Protein AF-A0A9E6X663-F1 (afdb_monomer)

Nearest PDB structures (foldseek):
  2bse-assembly1_C  TM=6.986E-01  e=1.498E-03  Lactococcus virus P2
  3d8m-assembly1_A  TM=6.834E-01  e=1.578E-03  Lactococcus phage TP901-1
  1zru-assembly1_C  TM=5.526E-01  e=3.680E-04  Lactococcus virus P2
  3da0-assembly1_C  TM=6.502E-01  e=3.267E-03  Lactococcus phage TP901-1
  2wzp-assembly1_A  TM=5.500E-01  e=5.578E-04  Lactococcus virus P2

Mean predicted aligned error: 15.11 Å

Structure (mmCIF, N/CA/C/O backbone):
data_AF-A0A9E6X663-F1
#
_entry.id   AF-A0A9E6X663-F1
#
loop_
_atom_site.group_PDB
_atom_site.id
_atom_site.type_symbol
_atom_site.label_atom_id
_atom_site.label_alt_id
_atom_site.label_comp_id
_atom_site.label_asym_id
_atom_site.label_entity_id
_atom_site.label_seq_id
_atom_site.pdbx_PDB_ins_code
_atom_site.Cartn_x
_atom_site.Cartn_y
_atom_site.Cartn_z
_atom_site.occupancy
_atom_site.B_iso_or_equiv
_atom_site.auth_seq_id
_atom_site.auth_comp_id
_atom_site.auth_asym_id
_atom_site.auth_atom_id
_atom_site.pdbx_PDB_model_num
ATOM 1 N N . MET A 1 1 ? -39.958 4.867 51.289 1.00 34.56 1 MET A N 1
ATOM 2 C CA . MET A 1 1 ? -40.486 5.725 50.207 1.00 34.56 1 MET A CA 1
ATOM 3 C C . MET A 1 1 ? -39.301 6.160 49.354 1.00 34.56 1 MET A C 1
ATOM 5 O O . MET A 1 1 ? -38.442 6.837 49.905 1.00 34.56 1 MET A O 1
ATOM 9 N N . PRO A 1 2 ? -39.159 5.719 48.094 1.00 33.78 2 PRO A N 1
ATOM 10 C CA . PRO A 1 2 ? -38.087 6.196 47.224 1.00 33.78 2 PRO A CA 1
ATOM 11 C C . PRO A 1 2 ? -38.450 7.582 46.680 1.00 33.78 2 PRO A C 1
ATOM 13 O O . PRO A 1 2 ? -39.561 7.784 46.192 1.00 33.78 2 PRO A O 1
ATOM 16 N N . GLY A 1 3 ? -37.527 8.532 46.830 1.00 34.03 3 GLY A N 1
ATOM 17 C CA . GLY A 1 3 ? -37.691 9.927 46.436 1.00 34.03 3 GLY A CA 1
ATOM 18 C C . GLY A 1 3 ? -37.794 10.097 44.923 1.00 34.03 3 GLY A C 1
ATOM 19 O O . GLY A 1 3 ? -36.984 9.571 44.164 1.00 34.03 3 GLY A O 1
ATOM 20 N N . VAL A 1 4 ? -38.806 10.850 44.509 1.00 36.38 4 VAL A N 1
ATOM 21 C CA . VAL A 1 4 ? -39.058 11.257 43.128 1.00 36.38 4 VAL A CA 1
ATOM 22 C C . VAL A 1 4 ? -37.980 12.260 42.716 1.00 36.38 4 VAL A C 1
ATOM 24 O O . VAL A 1 4 ? -37.891 13.345 43.289 1.00 36.38 4 VAL A O 1
ATOM 27 N N . THR A 1 5 ? -37.145 11.917 41.737 1.00 38.81 5 THR A N 1
ATOM 28 C CA . THR A 1 5 ? -36.282 12.900 41.074 1.00 38.81 5 THR A CA 1
ATOM 29 C C . THR A 1 5 ? -37.112 13.601 40.003 1.00 38.81 5 THR A C 1
ATOM 31 O O . THR A 1 5 ? -37.485 12.998 39.000 1.00 38.81 5 THR A O 1
ATOM 34 N N . ASN A 1 6 ? -37.446 14.868 40.248 1.00 33.25 6 ASN A N 1
ATOM 35 C CA . ASN A 1 6 ? -38.091 15.739 39.272 1.00 33.25 6 ASN A CA 1
ATOM 36 C C . ASN A 1 6 ? -37.168 15.926 38.061 1.00 33.25 6 ASN A C 1
ATOM 38 O O . ASN A 1 6 ? -36.109 16.542 38.177 1.00 33.25 6 ASN A O 1
ATOM 42 N N . TYR A 1 7 ? -37.589 15.445 36.895 1.00 31.67 7 TYR A N 1
ATOM 43 C CA . TYR A 1 7 ? -37.103 15.985 35.629 1.00 31.67 7 TYR A CA 1
ATOM 44 C C . TYR A 1 7 ? -37.693 17.395 35.459 1.00 31.67 7 TYR A C 1
ATOM 46 O O . TYR A 1 7 ? -38.871 17.585 35.781 1.00 31.67 7 TYR A O 1
ATOM 54 N N . PRO A 1 8 ? -36.929 18.401 34.996 1.00 41.09 8 PRO A N 1
ATOM 55 C CA . PRO A 1 8 ? -37.493 19.721 34.769 1.00 41.09 8 PRO A CA 1
ATOM 56 C C . PRO A 1 8 ? -38.571 19.627 33.686 1.00 41.09 8 PRO A C 1
ATOM 58 O O . PRO A 1 8 ? -38.336 19.117 32.591 1.00 41.09 8 PRO A O 1
ATOM 61 N N . ALA A 1 9 ? -39.769 20.106 34.016 1.00 37.28 9 ALA A N 1
ATOM 62 C CA . ALA A 1 9 ? -40.846 20.262 33.059 1.00 37.28 9 ALA A CA 1
ATOM 63 C C . ALA A 1 9 ? -40.413 21.265 31.981 1.00 37.28 9 ALA A C 1
ATOM 65 O O . ALA A 1 9 ? -40.004 22.383 32.298 1.00 37.28 9 ALA A O 1
ATOM 66 N N . LEU A 1 10 ? -40.537 20.884 30.710 1.00 38.94 10 LEU A N 1
ATOM 67 C CA . LEU A 1 10 ? -40.538 21.841 29.610 1.00 38.94 10 LEU A CA 1
ATOM 68 C C . LEU A 1 10 ? -41.819 22.671 29.738 1.00 38.94 10 LEU A C 1
ATOM 70 O O . LEU A 1 10 ? -42.889 22.267 29.286 1.00 38.94 10 LEU A O 1
ATOM 74 N N . THR A 1 11 ? -41.735 23.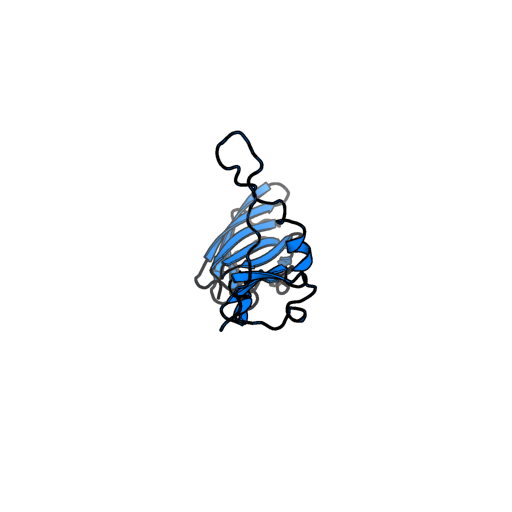816 30.412 1.00 41.28 11 THR A N 1
ATOM 75 C CA . THR A 1 11 ? -42.794 24.822 30.381 1.00 41.28 11 THR A CA 1
ATOM 76 C C . THR A 1 11 ? -42.863 25.380 28.968 1.00 41.28 11 THR A C 1
ATOM 78 O O . THR A 1 11 ? -42.061 26.233 28.590 1.00 41.28 11 THR A O 1
ATOM 81 N N . ASN A 1 12 ? -43.810 24.872 28.181 1.00 40.44 12 ASN A N 1
ATOM 82 C CA . ASN A 1 12 ? -44.171 25.474 26.910 1.00 40.44 12 ASN A CA 1
ATOM 83 C C . ASN A 1 12 ? -44.832 26.818 27.239 1.00 40.44 12 ASN A C 1
ATOM 85 O O . ASN A 1 12 ? -45.938 26.863 27.781 1.00 40.44 12 ASN A O 1
ATOM 89 N N . GLY A 1 13 ? -44.096 27.906 27.010 1.00 41.00 13 GLY A N 1
ATOM 90 C CA . GLY A 1 13 ? -44.626 29.257 27.110 1.00 41.00 13 GLY A CA 1
ATOM 91 C C . GLY A 1 13 ? -45.861 29.384 26.222 1.00 41.00 13 GLY A C 1
ATOM 92 O O . GLY A 1 13 ? -45.903 2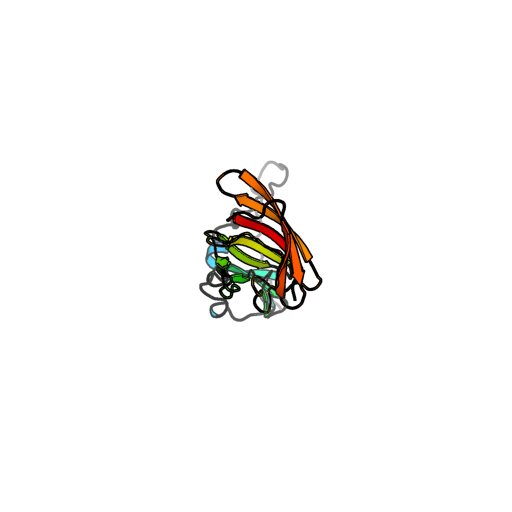8.878 25.105 1.00 41.00 13 GLY A O 1
ATOM 93 N N . SER A 1 14 ? -46.889 30.014 26.767 1.00 47.09 14 SER A N 1
ATOM 94 C CA . SER A 1 14 ? -48.194 30.240 26.158 1.00 47.09 14 SER A CA 1
ATOM 95 C C . SER A 1 14 ? -48.132 30.745 24.708 1.00 47.09 14 SER A C 1
ATOM 97 O O . SER A 1 14 ? -47.646 31.849 24.468 1.00 47.09 14 SER A O 1
ATOM 99 N N . GLY A 1 15 ? -48.761 30.003 23.792 1.00 44.84 15 GLY A N 1
ATOM 100 C CA . GLY A 1 15 ? -49.279 30.527 22.526 1.00 44.84 15 GLY A CA 1
ATOM 101 C C . GLY A 1 15 ? -48.539 30.068 21.267 1.00 44.84 15 GLY A C 1
ATOM 102 O O . GLY A 1 15 ? -47.397 30.442 21.044 1.00 44.84 15 GLY A O 1
ATOM 103 N N . MET A 1 16 ? -49.291 29.378 20.399 1.00 39.41 16 MET A N 1
ATOM 104 C CA . MET A 1 16 ? -48.975 28.943 19.026 1.00 39.41 16 MET A CA 1
ATOM 105 C C . MET A 1 16 ? -48.221 27.607 18.909 1.00 39.41 16 MET A C 1
ATOM 107 O O . MET A 1 16 ? -46.996 27.540 18.926 1.00 39.41 16 MET A O 1
ATOM 111 N N . GLU A 1 17 ? -48.986 26.527 18.712 1.00 47.50 17 GLU A N 1
ATOM 112 C CA . GLU A 1 17 ? -48.475 25.245 18.218 1.00 47.50 17 GLU A CA 1
ATOM 113 C C . GLU A 1 17 ? -48.017 25.398 16.755 1.00 47.50 17 GLU A C 1
ATOM 115 O O . GLU A 1 17 ? -48.805 25.294 15.816 1.00 47.50 17 GLU A O 1
ATOM 120 N N . GLY A 1 18 ? -46.731 25.693 16.560 1.00 41.72 18 GLY A N 1
ATOM 121 C CA . GLY A 1 18 ? -46.009 25.437 15.310 1.00 41.72 18 GLY A CA 1
ATOM 122 C C . GLY A 1 18 ? -45.329 24.062 15.359 1.00 41.72 18 GLY A C 1
ATOM 123 O O . GLY A 1 18 ? -45.105 23.545 16.457 1.00 41.72 18 GLY A O 1
ATOM 124 N N . PRO A 1 19 ? -45.004 23.437 14.208 1.00 45.22 19 PRO A N 1
ATOM 125 C CA . PRO A 1 19 ? -44.409 22.104 14.186 1.00 45.22 19 PRO A CA 1
ATOM 126 C C . PRO A 1 19 ? -43.131 22.101 15.023 1.00 45.22 19 PRO A C 1
ATOM 128 O O . PRO A 1 19 ? -42.299 22.997 14.873 1.00 45.22 19 PRO A O 1
ATOM 131 N N . ALA A 1 20 ? -43.009 21.111 15.911 1.00 45.03 20 ALA A N 1
ATOM 132 C CA . ALA A 1 20 ? -41.884 20.954 16.821 1.00 45.03 20 ALA A CA 1
ATOM 133 C C . ALA A 1 20 ? -40.564 21.168 16.069 1.00 45.03 20 ALA A C 1
ATOM 135 O O . ALA A 1 20 ? -40.147 20.326 15.271 1.00 45.03 20 ALA A O 1
ATOM 136 N N . GLN A 1 21 ? -39.907 22.307 16.304 1.00 41.41 21 GLN A N 1
ATOM 137 C CA . GLN A 1 21 ? -38.532 22.474 15.874 1.00 41.41 21 GLN A CA 1
ATOM 138 C C . GLN A 1 21 ? -37.726 21.437 16.649 1.00 41.41 21 GLN A C 1
ATOM 140 O O . GLN A 1 21 ? -37.533 21.559 17.858 1.00 41.41 21 GLN A O 1
ATOM 145 N N . ILE A 1 22 ? -37.251 20.410 15.946 1.00 47.00 22 ILE A N 1
ATOM 146 C CA . ILE A 1 22 ? -36.092 19.646 16.388 1.00 47.00 22 ILE A CA 1
ATOM 147 C C . ILE A 1 22 ? -34.953 20.662 16.403 1.00 47.00 22 ILE A C 1
ATOM 149 O O . ILE A 1 22 ? -34.285 20.897 15.398 1.00 47.00 22 ILE A O 1
ATOM 153 N N . VAL A 1 23 ? -34.775 21.333 17.538 1.00 45.38 23 VAL A N 1
ATOM 154 C CA . VAL A 1 23 ? -33.537 22.036 17.837 1.00 45.38 23 VAL A CA 1
ATOM 155 C C . VAL A 1 23 ? -32.525 20.920 18.040 1.00 45.38 23 VAL A C 1
ATOM 157 O O . VAL A 1 23 ? -32.346 20.423 19.150 1.00 45.38 23 VAL A O 1
ATOM 160 N N . ALA A 1 24 ? -31.911 20.463 16.946 1.00 43.56 24 ALA A N 1
ATOM 161 C CA . ALA A 1 24 ? -30.643 19.767 17.024 1.00 43.56 24 ALA A CA 1
ATOM 162 C C . ALA A 1 24 ? -29.703 20.771 17.690 1.00 43.56 24 ALA A C 1
ATOM 164 O O . ALA A 1 24 ? -29.252 21.728 17.059 1.00 43.56 24 ALA A O 1
ATOM 165 N N . GLN A 1 25 ? -29.562 20.653 19.011 1.00 40.81 25 GLN A N 1
ATOM 166 C CA . GLN A 1 25 ? -28.733 21.551 19.786 1.00 40.81 25 GLN A CA 1
ATOM 167 C C . GLN A 1 25 ? -27.357 21.550 19.133 1.00 40.81 25 GLN A C 1
ATOM 169 O O . GLN A 1 25 ? -26.785 20.493 18.861 1.00 40.81 25 GLN A O 1
ATOM 174 N N . SER A 1 26 ? -26.845 22.744 18.863 1.00 44.66 26 SER A N 1
ATOM 175 C CA . SER A 1 26 ? -25.450 22.992 18.528 1.00 44.66 26 SER A CA 1
ATOM 176 C C . SER A 1 26 ? -24.567 22.622 19.734 1.00 44.66 26 SER A C 1
ATOM 178 O O . SER A 1 26 ? -23.982 23.485 20.370 1.00 44.66 26 SER A O 1
ATOM 180 N N . GLN A 1 27 ? -24.534 21.337 20.088 1.00 44.50 27 GLN A N 1
ATOM 181 C CA . GLN A 1 27 ? -23.658 20.706 21.081 1.00 44.50 27 GLN A CA 1
ATOM 182 C C . GLN A 1 27 ? -22.536 19.903 20.400 1.00 44.50 27 GLN A C 1
ATOM 184 O O . GLN A 1 27 ? -21.725 19.272 21.061 1.00 44.50 27 GLN A O 1
ATOM 189 N N . HIS A 1 28 ? -22.500 19.871 19.065 1.00 45.97 28 HIS A N 1
ATOM 190 C CA . HIS A 1 28 ? -21.870 18.767 18.340 1.00 45.97 28 HIS A CA 1
ATOM 191 C C . HIS A 1 28 ? -20.379 18.963 17.992 1.00 45.97 28 HIS A C 1
ATOM 193 O O . HIS A 1 28 ? -19.757 18.021 17.511 1.00 45.97 28 HIS A O 1
ATOM 199 N N . TRP A 1 29 ? -19.785 20.141 18.221 1.00 38.34 29 TRP A N 1
ATOM 200 C CA . TRP A 1 29 ? -18.390 20.410 17.821 1.00 38.34 29 TRP A CA 1
ATOM 201 C C . TRP A 1 29 ? -17.422 20.586 19.001 1.00 38.34 29 TRP A C 1
ATOM 203 O O . TRP A 1 29 ? -16.349 19.987 18.973 1.00 38.34 29 TRP A O 1
ATOM 213 N N . ASP A 1 30 ? -17.824 21.268 20.077 1.00 48.50 30 ASP A N 1
ATOM 214 C CA . ASP A 1 30 ? -16.966 21.473 21.263 1.00 48.50 30 ASP A CA 1
ATOM 215 C C . ASP A 1 30 ? -16.698 20.163 22.036 1.00 48.50 30 ASP A C 1
ATOM 217 O O . ASP A 1 30 ? -15.643 19.950 22.635 1.00 48.50 30 ASP A O 1
ATOM 221 N N . ASP A 1 31 ? -17.635 19.221 21.955 1.00 54.31 31 ASP A N 1
ATOM 222 C CA . ASP A 1 31 ? -17.556 17.904 22.586 1.00 54.31 31 ASP A CA 1
ATOM 223 C C . ASP A 1 31 ? -16.527 16.959 21.945 1.00 54.31 31 ASP A C 1
ATOM 225 O O . ASP A 1 31 ? -16.115 15.977 22.572 1.00 54.31 31 ASP A O 1
ATOM 229 N N . ILE A 1 32 ? -16.148 17.212 20.688 1.00 49.22 32 ILE A N 1
ATOM 230 C CA . ILE A 1 32 ? -15.189 16.387 19.942 1.00 49.22 32 ILE A CA 1
ATOM 231 C C . ILE A 1 32 ? -13.760 16.762 20.340 1.00 49.22 32 ILE A C 1
ATOM 233 O O . ILE A 1 32 ? -12.934 15.870 20.544 1.00 49.22 32 ILE A O 1
ATOM 237 N N . GLU A 1 33 ? -13.475 18.055 20.527 1.00 51.41 33 GLU A N 1
ATOM 238 C CA . GLU A 1 33 ? -12.166 18.510 21.018 1.00 51.41 33 GLU A CA 1
ATOM 239 C C . GLU A 1 33 ? -11.867 17.946 22.412 1.00 51.41 33 GLU A C 1
ATOM 241 O O . GLU A 1 33 ? -10.747 17.514 22.679 1.00 51.41 33 GLU A O 1
ATOM 246 N N . ASN A 1 34 ? -12.892 17.820 23.261 1.00 64.12 34 ASN A N 1
ATOM 247 C CA . ASN A 1 34 ? -12.770 17.262 24.609 1.00 64.12 34 ASN A CA 1
ATOM 248 C C . ASN A 1 34 ? -12.628 15.721 24.648 1.00 64.12 34 ASN A C 1
ATOM 250 O O . ASN A 1 34 ? -12.479 15.130 25.718 1.00 64.12 34 ASN A O 1
ATOM 254 N N . ARG A 1 35 ? -12.688 15.052 23.487 1.00 78.31 35 ARG A N 1
ATOM 255 C CA . ARG A 1 35 ? -12.525 13.593 23.318 1.00 78.31 35 ARG A CA 1
ATOM 256 C C . ARG A 1 35 ? -11.350 13.231 22.400 1.00 78.31 35 ARG A C 1
ATOM 258 O O . ARG A 1 35 ? -11.256 12.096 21.926 1.00 78.31 35 ARG A O 1
ATOM 265 N N . SER A 1 36 ? -10.463 14.195 22.157 1.00 87.12 36 SER A N 1
ATOM 266 C CA . SER A 1 36 ? -9.212 14.045 21.416 1.00 87.12 36 SER A CA 1
ATOM 267 C C . SER A 1 36 ? -8.036 13.986 22.387 1.00 87.12 36 SER A C 1
ATOM 269 O O . SER A 1 36 ? -7.810 14.904 23.174 1.00 87.12 36 SER A O 1
ATOM 271 N N . TYR A 1 37 ? -7.265 12.908 22.326 1.00 88.00 37 TYR A N 1
ATOM 272 C CA . TYR A 1 37 ? -6.158 12.626 23.235 1.00 88.00 37 TYR A CA 1
ATOM 273 C C . TYR A 1 37 ? -4.829 12.588 22.475 1.00 88.00 37 TYR A C 1
ATOM 275 O O . TYR A 1 37 ? -4.795 12.463 21.247 1.00 88.00 37 TYR A O 1
ATOM 283 N N . ALA A 1 38 ? -3.706 12.761 23.181 1.00 86.12 38 ALA A N 1
ATOM 284 C CA . ALA A 1 38 ? -2.392 12.632 22.548 1.00 86.12 38 ALA A CA 1
ATOM 285 C C . ALA A 1 38 ? -2.159 11.183 22.098 1.00 86.12 38 ALA A C 1
ATOM 287 O O . ALA A 1 38 ? -1.807 10.965 20.942 1.00 86.12 38 ALA A O 1
ATOM 288 N N . THR A 1 39 ? -2.442 10.223 22.980 1.00 87.31 39 THR A N 1
ATOM 289 C CA . THR A 1 39 ? -2.310 8.783 22.733 1.00 87.31 39 THR A CA 1
ATOM 290 C C . THR A 1 39 ? -3.524 8.013 23.263 1.00 87.31 39 THR A C 1
ATOM 292 O O . THR A 1 39 ? -4.301 8.531 24.068 1.00 87.31 39 THR A O 1
ATOM 295 N N . ALA A 1 40 ? -3.669 6.744 22.873 1.00 87.38 40 ALA A N 1
ATOM 296 C CA . ALA A 1 40 ? -4.716 5.869 23.416 1.00 87.38 40 ALA A CA 1
ATOM 297 C C . ALA A 1 40 ? -4.550 5.548 24.918 1.00 87.38 40 ALA A C 1
ATOM 299 O O . ALA A 1 40 ? -5.512 5.158 25.577 1.00 87.38 40 ALA A O 1
ATOM 300 N N . ASN A 1 41 ? -3.351 5.739 25.481 1.00 88.75 41 ASN A N 1
ATOM 301 C CA . ASN A 1 41 ? -3.100 5.530 26.911 1.00 88.75 41 ASN A CA 1
ATOM 302 C C . ASN A 1 41 ? -3.691 6.643 27.784 1.00 88.75 41 ASN A C 1
ATOM 304 O O . ASN A 1 41 ? -3.867 6.447 28.984 1.00 88.75 41 ASN A O 1
ATOM 308 N N . ASP A 1 42 ? -4.007 7.792 27.186 1.00 92.75 42 ASP A N 1
ATOM 309 C CA . ASP A 1 42 ? -4.581 8.938 27.891 1.00 92.75 42 ASP A CA 1
ATOM 310 C C . ASP A 1 42 ? -6.115 8.855 27.978 1.00 92.75 42 ASP A C 1
ATOM 312 O O . ASP A 1 42 ? -6.758 9.736 28.554 1.00 92.75 42 ASP A O 1
ATOM 316 N N . PHE A 1 43 ? -6.722 7.813 27.396 1.00 90.56 43 PHE A N 1
ATOM 317 C CA . PHE A 1 43 ? -8.163 7.609 27.464 1.00 90.56 43 PHE A CA 1
ATOM 318 C C . PHE A 1 43 ? -8.613 7.391 28.913 1.00 90.56 43 PHE A C 1
ATOM 320 O O . PHE A 1 43 ? -7.923 6.726 29.693 1.00 90.56 43 PHE A O 1
ATOM 327 N N . PRO A 1 44 ? -9.808 7.879 29.292 1.00 89.12 44 PRO A N 1
ATOM 328 C CA . PRO A 1 44 ? -10.381 7.537 30.583 1.00 89.12 44 PRO A CA 1
ATOM 329 C C . PRO A 1 44 ? -10.559 6.022 30.673 1.00 89.12 44 PRO A C 1
ATOM 331 O O . PRO A 1 44 ? -10.841 5.360 29.668 1.00 89.12 44 PRO A O 1
ATOM 334 N N . SER A 1 45 ? -10.432 5.468 31.880 1.00 89.75 45 SER A N 1
ATOM 335 C CA . SER A 1 45 ? -10.641 4.039 32.105 1.00 89.75 45 SER A CA 1
ATOM 336 C C . SER A 1 45 ? -11.973 3.599 31.504 1.00 89.75 45 SER A C 1
ATOM 338 O O . SER A 1 45 ? -13.020 4.202 31.755 1.00 89.75 45 SER A O 1
ATOM 340 N N . ALA A 1 46 ? -11.914 2.571 30.662 1.00 85.88 46 ALA A N 1
ATOM 341 C CA . ALA A 1 46 ? -13.083 2.091 29.957 1.00 85.88 46 ALA A CA 1
ATOM 342 C C . ALA A 1 46 ? -14.123 1.577 30.968 1.00 85.88 46 ALA A C 1
ATOM 344 O O . ALA A 1 46 ? -13.813 0.790 31.860 1.00 85.88 46 ALA A O 1
ATOM 345 N N . ALA A 1 47 ? -15.359 2.050 30.835 1.00 82.75 47 ALA A N 1
ATOM 346 C CA . ALA A 1 47 ? -16.479 1.663 31.683 1.00 82.75 47 ALA A CA 1
ATOM 347 C C . ALA A 1 47 ? -17.678 1.322 30.799 1.00 82.75 47 ALA A C 1
ATOM 349 O O . ALA A 1 47 ? -17.883 1.959 29.769 1.00 82.75 47 ALA A O 1
ATOM 350 N N . SER A 1 48 ? -18.501 0.351 31.198 1.00 78.69 48 SER A N 1
ATOM 351 C CA . SER A 1 48 ? -19.682 -0.061 30.419 1.00 78.69 48 SER A CA 1
ATOM 352 C C . SER A 1 48 ? -20.700 1.071 30.225 1.00 78.69 48 SER A C 1
ATOM 354 O O . SER A 1 48 ? -21.420 1.096 29.229 1.00 78.69 48 SER A O 1
ATOM 356 N N . THR A 1 49 ? -20.712 2.063 31.118 1.00 84.69 49 THR A N 1
ATOM 357 C CA . THR A 1 49 ? -21.507 3.298 30.996 1.00 84.69 49 THR A CA 1
ATOM 358 C C . THR A 1 49 ? -21.063 4.202 29.844 1.00 84.69 49 THR A C 1
ATOM 360 O O . THR A 1 49 ? -21.781 5.132 29.476 1.00 84.69 49 THR A O 1
ATOM 363 N N . TYR A 1 50 ? -19.885 3.952 29.270 1.00 82.00 50 TYR A N 1
ATOM 364 C CA . TYR A 1 50 ? -19.366 4.660 28.107 1.00 82.00 50 TYR A CA 1
ATOM 365 C C . TYR A 1 50 ? -19.675 3.955 26.789 1.00 82.00 50 TYR A C 1
ATOM 367 O O . TYR A 1 50 ? -19.308 4.504 25.757 1.00 82.00 50 TYR A O 1
ATOM 375 N N . SER A 1 51 ? -20.355 2.802 26.794 1.00 80.81 51 SER A N 1
ATOM 376 C CA . SER A 1 51 ? -20.656 2.036 25.577 1.00 80.81 51 SER A CA 1
ATOM 377 C C . SER A 1 51 ? -21.243 2.918 24.467 1.00 80.81 51 SER A C 1
ATOM 379 O O . SER A 1 51 ? -22.162 3.703 24.701 1.00 80.81 51 SER A O 1
ATOM 381 N N . GLY A 1 52 ? -20.681 2.817 23.262 1.00 76.38 52 GLY A N 1
ATOM 382 C CA . GLY A 1 52 ? -21.042 3.628 22.098 1.00 76.38 52 GLY A CA 1
ATOM 383 C C . GLY A 1 52 ? -20.369 5.004 22.020 1.00 76.38 52 GLY A C 1
ATOM 384 O O . GLY A 1 52 ? -20.513 5.691 21.009 1.00 76.38 52 GLY A O 1
ATOM 385 N N . ARG A 1 53 ? -19.618 5.436 23.044 1.00 84.62 53 ARG A N 1
ATOM 386 C CA . ARG A 1 53 ? -18.866 6.702 22.988 1.00 84.62 53 ARG A CA 1
ATOM 387 C C . ARG A 1 53 ? -17.657 6.584 22.074 1.00 84.62 53 ARG A C 1
ATOM 389 O O . ARG A 1 53 ? -17.006 5.547 22.039 1.00 84.62 53 ARG A O 1
ATOM 396 N N . LEU A 1 54 ? -17.345 7.690 21.405 1.00 87.56 54 LEU A N 1
ATOM 397 C CA . LEU A 1 54 ? -16.198 7.853 20.520 1.00 87.56 54 LEU A CA 1
ATOM 398 C C . LEU A 1 54 ? -15.100 8.684 21.189 1.00 87.56 54 LEU A C 1
ATOM 400 O O . LEU A 1 54 ? -15.412 9.687 21.836 1.00 87.56 54 LEU A O 1
ATOM 404 N N . VAL A 1 55 ? -13.843 8.292 20.988 1.00 89.44 55 VAL A N 1
ATOM 405 C CA . VAL A 1 55 ? -12.637 9.073 21.317 1.00 89.44 55 VAL A CA 1
ATOM 406 C C . VAL A 1 55 ? -11.633 8.989 20.166 1.00 89.44 55 VAL A C 1
ATOM 408 O O . VAL A 1 55 ? -11.738 8.104 19.317 1.00 89.44 55 VAL A O 1
ATOM 411 N N . TYR A 1 56 ? -10.671 9.904 20.113 1.00 85.38 56 TYR A N 1
ATOM 412 C CA . TYR A 1 56 ? -9.670 9.977 19.046 1.00 85.38 56 TYR A CA 1
ATOM 413 C C . TYR A 1 56 ? -8.254 10.071 19.624 1.00 85.38 56 TYR A C 1
ATOM 415 O O . TYR A 1 56 ? -8.015 10.853 20.543 1.00 85.38 56 TYR A O 1
ATOM 423 N N . ALA A 1 57 ? -7.318 9.281 19.091 1.00 85.88 57 ALA A N 1
ATOM 424 C CA . ALA A 1 57 ? -5.896 9.337 19.432 1.00 85.88 57 ALA A CA 1
ATOM 425 C C . ALA A 1 57 ? -5.102 9.988 18.291 1.00 85.88 57 ALA A C 1
ATOM 427 O O . ALA A 1 57 ? -5.116 9.502 17.159 1.00 85.88 57 ALA A O 1
ATOM 428 N N . ARG A 1 58 ? -4.412 11.095 18.594 1.00 83.31 58 ARG A N 1
ATOM 429 C CA . ARG A 1 58 ? -3.700 11.911 17.593 1.00 83.31 58 ARG A CA 1
ATOM 430 C C . ARG A 1 58 ? -2.405 11.288 17.086 1.00 83.31 58 ARG A C 1
ATOM 432 O O . ARG A 1 58 ? -2.066 11.489 15.927 1.00 83.31 58 ARG A O 1
ATOM 439 N N . ASP A 1 59 ? -1.683 10.565 17.934 1.00 77.75 59 ASP A N 1
ATOM 440 C CA . ASP A 1 59 ? -0.435 9.879 17.576 1.00 77.75 59 ASP A CA 1
ATOM 441 C C . ASP A 1 59 ? -0.614 8.828 16.468 1.00 77.75 59 ASP A C 1
ATOM 443 O O . ASP A 1 59 ? 0.278 8.618 15.648 1.00 77.75 59 ASP A O 1
ATOM 447 N N . THR A 1 60 ? -1.779 8.189 16.447 1.00 71.50 60 THR A N 1
ATOM 448 C CA . THR A 1 60 ? -2.121 7.058 15.580 1.00 71.50 60 THR A CA 1
ATOM 449 C C . THR A 1 60 ? -3.226 7.382 14.580 1.00 71.50 60 THR A C 1
ATOM 451 O O . THR A 1 60 ? -3.628 6.492 13.834 1.00 71.50 60 THR A O 1
ATOM 454 N N . ASP A 1 61 ? -3.733 8.620 14.565 1.00 73.38 61 ASP A N 1
ATOM 455 C CA . ASP A 1 61 ? -4.857 9.063 13.722 1.00 73.38 61 ASP A CA 1
ATOM 456 C C . ASP A 1 61 ? -6.018 8.045 13.722 1.00 73.38 61 ASP A C 1
ATOM 458 O O . ASP A 1 61 ? -6.512 7.598 12.684 1.00 73.38 61 ASP A O 1
ATOM 462 N N . THR A 1 62 ? -6.397 7.588 14.921 1.00 78.19 62 THR A N 1
ATOM 463 C CA . THR A 1 62 ? -7.336 6.471 15.100 1.00 78.19 62 THR A CA 1
ATOM 464 C C . THR A 1 62 ? -8.494 6.872 16.008 1.00 78.19 62 THR A C 1
ATOM 466 O O . THR A 1 62 ? -8.299 7.322 17.140 1.00 78.19 62 THR A O 1
ATOM 469 N N . PHE A 1 63 ? -9.721 6.672 15.523 1.00 86.19 63 PHE A N 1
ATOM 470 C CA . PHE A 1 63 ? -10.925 6.737 16.349 1.00 86.19 63 PHE A CA 1
ATOM 471 C C . PHE A 1 63 ? -11.102 5.429 17.115 1.00 86.19 63 PHE A C 1
ATOM 473 O O . PHE A 1 63 ? -10.814 4.360 16.590 1.00 86.19 63 PHE A O 1
ATOM 480 N N . TYR A 1 64 ? -11.619 5.498 18.334 1.00 88.25 64 TYR A N 1
ATOM 481 C CA . TYR A 1 64 ? -11.983 4.346 19.152 1.00 88.25 64 TYR A CA 1
ATOM 482 C C . TYR A 1 64 ? -13.435 4.477 19.599 1.00 88.25 64 TYR A C 1
ATOM 484 O O . TYR A 1 64 ? -13.905 5.582 19.869 1.00 88.25 64 TYR A O 1
ATOM 492 N N . ILE A 1 65 ? -14.131 3.349 19.704 1.00 89.00 65 ILE A N 1
ATOM 493 C CA . ILE A 1 65 ? -15.449 3.227 20.323 1.00 89.00 65 ILE A CA 1
ATOM 494 C C . ILE A 1 65 ? -15.313 2.480 21.640 1.00 89.00 65 ILE A C 1
ATOM 496 O O . ILE A 1 65 ? -14.540 1.530 21.739 1.00 89.00 65 ILE A O 1
ATOM 500 N N . A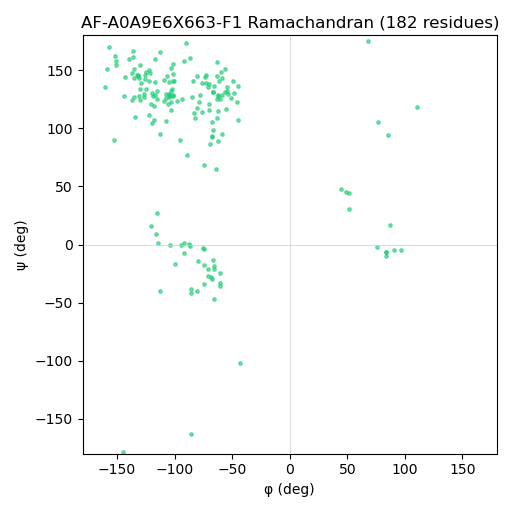SN A 1 66 ? -16.059 2.884 22.663 1.00 87.38 66 ASN A N 1
ATOM 501 C CA . ASN A 1 66 ? -16.223 2.021 23.820 1.00 87.38 66 ASN A CA 1
ATOM 502 C C . ASN A 1 66 ? -17.213 0.909 23.458 1.00 87.38 66 ASN A C 1
ATOM 504 O O . ASN A 1 66 ? -18.391 1.185 23.231 1.00 87.38 66 ASN A O 1
ATOM 508 N N . ASP A 1 67 ? -16.747 -0.328 23.414 1.00 84.06 67 ASP A N 1
ATOM 509 C CA . ASP A 1 67 ? -17.589 -1.508 23.287 1.00 84.06 67 ASP A CA 1
ATOM 510 C C . ASP A 1 67 ? -17.603 -2.238 24.629 1.00 84.06 67 ASP A C 1
ATOM 512 O O . ASP A 1 67 ? -16.603 -2.820 25.052 1.00 84.06 67 ASP A O 1
ATOM 516 N N . ASN A 1 68 ? -18.727 -2.127 25.341 1.00 83.44 68 ASN A N 1
ATOM 517 C CA . ASN A 1 68 ? -18.999 -2.834 26.592 1.00 83.44 68 ASN A CA 1
ATOM 518 C C . ASN A 1 68 ? -17.868 -2.761 2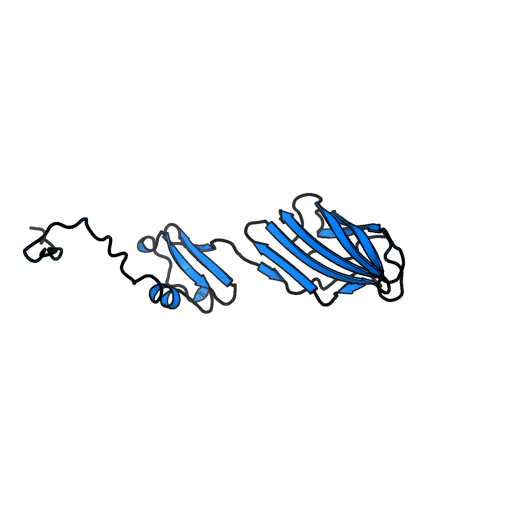7.634 1.00 83.44 68 ASN A C 1
ATOM 520 O O . ASN A 1 68 ? -17.530 -3.751 28.282 1.00 83.44 68 ASN A O 1
ATOM 524 N N . GLY A 1 69 ? -17.299 -1.571 27.842 1.00 86.19 69 GLY A N 1
ATOM 525 C CA . GLY A 1 69 ? -16.241 -1.366 28.832 1.00 86.19 69 GLY A CA 1
ATOM 526 C C . GLY A 1 69 ? -14.830 -1.630 28.314 1.00 86.19 69 GLY A C 1
ATOM 527 O O . GLY A 1 69 ? -13.913 -1.732 29.121 1.00 86.19 69 GLY A O 1
ATOM 528 N N . SER A 1 70 ? -14.631 -1.682 26.997 1.00 88.25 70 SER A N 1
ATOM 529 C CA . SER A 1 70 ? -13.308 -1.681 26.360 1.00 88.25 70 SER A CA 1
ATOM 530 C C . SER A 1 70 ? -13.236 -0.621 25.266 1.00 88.25 70 SER A C 1
ATOM 532 O O . SER A 1 70 ? -14.182 -0.458 24.506 1.00 88.25 70 SER A O 1
ATOM 534 N N . TRP A 1 71 ? -12.119 0.101 25.156 1.00 90.25 71 TRP A N 1
ATOM 535 C CA . TRP A 1 71 ? -11.873 0.969 24.002 1.00 90.25 71 TRP A CA 1
ATOM 536 C C . TRP A 1 71 ? -11.371 0.129 22.831 1.00 90.25 71 TRP A C 1
ATOM 538 O O . TRP A 1 71 ? -10.311 -0.489 22.911 1.00 90.25 71 TRP A O 1
ATOM 548 N N . VAL A 1 72 ? -12.130 0.112 21.742 1.00 86.38 72 VAL A N 1
ATOM 549 C CA . VAL A 1 72 ? -11.848 -0.667 20.536 1.00 86.38 72 VAL A CA 1
ATOM 550 C C . VAL A 1 72 ? -11.631 0.298 19.369 1.00 86.38 72 VAL A C 1
ATOM 552 O O . VAL A 1 72 ? -12.465 1.177 19.161 1.00 86.38 72 VAL A O 1
ATOM 555 N N . PRO A 1 73 ? -10.538 0.187 18.597 1.00 86.12 73 PRO A N 1
ATOM 556 C CA . PRO A 1 73 ? -10.289 1.082 17.472 1.00 86.12 73 PRO A CA 1
ATOM 557 C C . PRO A 1 73 ? -11.319 0.874 16.354 1.00 86.12 73 PRO A C 1
ATOM 559 O O . PRO A 1 73 ? -11.541 -0.241 15.883 1.00 86.12 73 PRO A O 1
ATOM 562 N N . ILE A 1 74 ? -11.902 1.968 15.876 1.00 79.25 74 ILE A N 1
ATOM 563 C CA . ILE A 1 74 ? -12.764 2.035 14.695 1.00 79.25 74 ILE A CA 1
ATOM 564 C C . ILE A 1 74 ? -11.863 2.291 13.494 1.00 79.25 74 ILE A C 1
ATOM 566 O O . ILE A 1 74 ? -11.729 3.403 12.988 1.00 79.25 74 ILE A O 1
ATOM 570 N N . GLY A 1 75 ? -11.201 1.219 13.079 1.00 67.00 75 GLY A N 1
ATOM 571 C CA . GLY A 1 75 ? -10.239 1.227 11.994 1.00 67.00 75 GLY A CA 1
ATOM 572 C C . GLY A 1 75 ? -8.901 1.824 12.392 1.00 67.00 75 GLY A C 1
ATOM 573 O O . GLY A 1 75 ? -8.728 3.034 12.474 1.00 67.00 75 GLY A O 1
ATOM 574 N N . GLN A 1 76 ? -7.915 0.948 12.571 1.00 60.38 76 GLN A N 1
ATOM 575 C CA . GLN A 1 76 ? -6.524 1.372 12.627 1.00 60.38 76 GLN A CA 1
ATOM 576 C C . GLN A 1 76 ? -6.090 1.818 11.232 1.00 60.38 76 GLN A C 1
ATOM 578 O O . GLN A 1 76 ? -6.155 1.034 10.280 1.00 60.38 76 GLN A O 1
ATOM 583 N N . ALA A 1 77 ? -5.663 3.073 11.120 1.00 61.00 77 ALA A N 1
ATOM 584 C CA . ALA A 1 77 ? -4.978 3.580 9.946 1.00 61.00 77 ALA A CA 1
ATOM 585 C C . ALA A 1 77 ? -3.465 3.485 10.185 1.00 61.00 77 ALA A C 1
ATOM 587 O O . ALA A 1 77 ? -2.849 4.403 10.714 1.00 61.00 77 ALA A O 1
ATOM 588 N N . THR A 1 78 ? -2.834 2.368 9.822 1.00 67.38 78 THR A N 1
ATOM 589 C CA . THR A 1 78 ? -1.366 2.298 9.868 1.00 67.38 78 THR A CA 1
ATOM 590 C C . THR A 1 78 ? -0.818 2.902 8.587 1.00 67.38 78 THR A C 1
ATOM 592 O O . THR A 1 78 ? -1.001 2.342 7.506 1.00 67.38 78 THR A O 1
ATOM 595 N N . GLN A 1 79 ? -0.139 4.042 8.685 1.00 72.50 79 GLN A N 1
ATOM 596 C CA . GLN A 1 79 ? 0.566 4.636 7.554 1.00 72.50 79 GLN A CA 1
ATOM 597 C C . GLN A 1 79 ? 2.072 4.421 7.690 1.00 72.50 79 GLN A C 1
ATOM 599 O O . GLN A 1 79 ? 2.678 4.802 8.687 1.00 72.50 79 GLN A O 1
ATOM 604 N N . LEU A 1 80 ? 2.684 3.863 6.649 1.00 73.38 80 LEU A N 1
ATOM 605 C CA . LEU A 1 80 ? 4.129 3.854 6.474 1.00 73.38 80 LEU A CA 1
ATOM 606 C C . LEU A 1 80 ? 4.498 4.823 5.352 1.00 73.38 80 LEU A C 1
ATOM 608 O O . LEU A 1 80 ? 3.940 4.788 4.254 1.00 73.38 80 LEU A O 1
ATOM 612 N N . SER A 1 81 ? 5.453 5.699 5.648 1.00 65.19 81 SER A N 1
ATOM 613 C CA . SER A 1 81 ? 5.980 6.709 4.727 1.00 65.19 81 SER A CA 1
ATOM 614 C C . SER A 1 81 ? 7.129 6.200 3.853 1.00 65.19 81 SER A C 1
ATOM 616 O O . SER A 1 81 ? 7.683 6.976 3.080 1.00 65.19 81 SER A O 1
ATOM 618 N N . SER A 1 82 ? 7.539 4.932 3.989 1.00 68.44 82 SER A N 1
ATOM 619 C CA . SER A 1 82 ? 8.562 4.358 3.112 1.00 68.44 82 SER A CA 1
ATOM 620 C C . SER A 1 82 ? 8.573 2.828 3.094 1.00 68.44 82 SER A C 1
ATOM 622 O O . SER A 1 82 ? 8.558 2.164 4.130 1.00 68.44 82 SER A O 1
ATOM 624 N N . ILE A 1 83 ? 8.681 2.269 1.890 1.00 79.75 83 ILE A N 1
ATOM 625 C CA . ILE A 1 83 ? 9.329 0.977 1.640 1.00 79.75 83 ILE A CA 1
ATOM 626 C C . ILE A 1 83 ? 10.839 1.230 1.637 1.00 79.75 83 ILE A C 1
ATOM 628 O O . ILE A 1 83 ? 11.310 2.057 0.860 1.00 79.75 83 ILE A O 1
ATOM 632 N N . SER A 1 84 ? 11.600 0.549 2.492 1.00 70.25 84 SER A N 1
ATOM 633 C CA . SER A 1 84 ? 13.039 0.809 2.666 1.00 70.25 84 SER A CA 1
ATOM 634 C C . SER A 1 84 ? 13.954 -0.166 1.923 1.00 70.25 84 SER A C 1
ATOM 636 O O . SER A 1 84 ? 15.129 0.133 1.725 1.00 70.25 84 SER A O 1
ATOM 638 N N . SER A 1 85 ? 13.441 -1.324 1.496 1.00 81.06 85 SER A N 1
ATOM 639 C CA . SER A 1 85 ? 14.250 -2.384 0.891 1.00 81.06 85 SER A CA 1
ATOM 640 C C . SER A 1 85 ? 13.896 -2.566 -0.583 1.00 81.06 85 SER A C 1
ATOM 642 O O . SER A 1 85 ? 12.935 -3.256 -0.921 1.00 81.06 85 SER A O 1
ATOM 644 N N . PHE A 1 86 ? 14.675 -1.911 -1.445 1.00 86.38 86 PHE A N 1
ATOM 645 C CA . PHE A 1 86 ? 14.614 -2.069 -2.896 1.00 86.38 86 PHE A CA 1
ATOM 646 C C . PHE A 1 86 ? 15.752 -2.966 -3.390 1.00 86.38 86 PHE A C 1
ATOM 648 O O . PHE A 1 86 ? 16.860 -2.950 -2.851 1.00 86.38 86 PHE A O 1
ATOM 655 N N . ALA A 1 87 ? 15.481 -3.735 -4.440 1.00 86.00 87 ALA A N 1
ATOM 656 C CA . ALA A 1 87 ? 16.476 -4.518 -5.150 1.00 86.00 87 ALA A CA 1
ATOM 657 C C . ALA A 1 87 ? 17.529 -3.616 -5.804 1.00 86.00 87 ALA A C 1
ATOM 659 O O . ALA A 1 87 ? 17.288 -2.445 -6.103 1.00 86.00 87 ALA A O 1
ATOM 660 N N . ASN A 1 88 ? 18.708 -4.181 -6.065 1.00 84.81 88 ASN A N 1
ATOM 661 C CA . ASN A 1 88 ? 19.822 -3.434 -6.635 1.00 84.81 88 ASN A CA 1
ATOM 662 C C . ASN A 1 88 ? 19.426 -2.714 -7.941 1.00 84.81 88 ASN A C 1
ATOM 664 O O . ASN A 1 88 ? 18.825 -3.305 -8.840 1.00 84.81 88 ASN A O 1
ATOM 668 N N . GLY A 1 89 ? 19.783 -1.433 -8.043 1.00 82.62 89 GLY A N 1
ATOM 669 C CA . GLY A 1 89 ? 19.456 -0.569 -9.179 1.00 82.62 89 GLY A CA 1
ATOM 670 C C . GLY A 1 89 ? 18.068 0.076 -9.127 1.00 82.62 89 GLY A C 1
ATOM 671 O O . GLY A 1 89 ? 17.794 0.940 -9.963 1.00 82.62 89 GLY A O 1
ATOM 672 N N . TYR A 1 90 ? 17.230 -0.295 -8.157 1.00 86.75 90 TYR A N 1
ATOM 673 C CA . TYR A 1 90 ? 15.959 0.359 -7.867 1.00 86.75 90 TYR A CA 1
ATOM 674 C C . TYR A 1 90 ? 16.064 1.256 -6.635 1.00 86.75 90 TYR A C 1
ATOM 676 O O . TYR A 1 90 ? 16.847 1.004 -5.721 1.00 86.75 90 TYR A O 1
ATOM 684 N N . GLY A 1 91 ? 15.239 2.296 -6.599 1.00 85.69 91 GLY A N 1
ATOM 685 C CA . GLY A 1 91 ? 15.101 3.159 -5.434 1.00 85.69 91 GLY A CA 1
ATOM 686 C C . GLY A 1 91 ? 13.718 3.784 -5.343 1.00 85.69 91 GLY A C 1
ATOM 687 O O . GLY A 1 91 ? 12.979 3.845 -6.330 1.00 85.69 91 GLY A O 1
ATOM 688 N N . ALA A 1 92 ? 13.386 4.270 -4.150 1.00 84.88 92 ALA A N 1
ATOM 689 C CA . ALA A 1 92 ? 12.184 5.059 -3.932 1.00 84.88 92 ALA A CA 1
ATOM 690 C C . ALA A 1 92 ? 12.223 6.353 -4.763 1.00 84.88 92 ALA A C 1
ATOM 692 O O . ALA A 1 92 ? 13.269 6.996 -4.894 1.00 84.88 92 ALA A O 1
ATOM 693 N N . GLY A 1 93 ? 11.074 6.728 -5.318 1.00 83.25 93 GLY A N 1
ATOM 694 C CA . GLY A 1 93 ? 10.835 8.058 -5.862 1.00 83.25 93 GLY A CA 1
ATOM 695 C C . GLY A 1 93 ? 10.364 9.046 -4.793 1.00 83.25 93 GLY A C 1
ATOM 696 O O . GLY A 1 93 ? 10.502 8.811 -3.595 1.00 83.25 93 GLY A O 1
ATOM 697 N N . LEU A 1 94 ? 9.787 10.158 -5.245 1.00 83.69 94 LEU A N 1
ATOM 698 C CA . LEU A 1 94 ? 9.219 11.217 -4.405 1.00 83.69 94 LEU A CA 1
ATOM 699 C C . LEU A 1 94 ? 7.976 10.748 -3.642 1.00 83.69 94 LEU A C 1
ATOM 701 O O . LEU A 1 94 ? 7.691 11.249 -2.557 1.00 83.69 94 LEU A O 1
ATOM 705 N N . THR A 1 95 ? 7.230 9.796 -4.202 1.00 85.00 95 THR A N 1
ATOM 706 C CA . THR A 1 95 ? 6.052 9.206 -3.561 1.00 85.00 95 THR A CA 1
ATOM 707 C C . THR A 1 95 ? 6.349 7.776 -3.141 1.00 85.00 95 THR A C 1
ATOM 709 O O . THR A 1 95 ? 6.723 6.943 -3.956 1.00 85.00 95 THR A O 1
ATOM 712 N N . ASN A 1 96 ? 6.183 7.470 -1.860 1.00 86.75 96 ASN A N 1
ATOM 713 C CA . ASN A 1 96 ? 6.288 6.112 -1.341 1.00 86.75 96 ASN A CA 1
ATOM 714 C C . ASN A 1 96 ? 5.417 6.022 -0.091 1.00 86.75 96 ASN A C 1
ATOM 716 O O . ASN A 1 96 ? 5.837 6.373 1.006 1.00 86.75 96 ASN A O 1
ATOM 720 N N . ARG A 1 97 ? 4.152 5.657 -0.274 1.00 87.31 97 ARG A N 1
ATOM 721 C CA . ARG A 1 97 ? 3.160 5.647 0.796 1.00 87.31 97 ARG A CA 1
ATOM 722 C C . ARG A 1 97 ? 2.428 4.324 0.800 1.00 87.31 97 ARG A C 1
ATOM 724 O O . ARG A 1 97 ? 1.848 3.920 -0.204 1.00 87.31 97 ARG A O 1
ATOM 731 N N . LEU A 1 98 ? 2.400 3.700 1.969 1.00 89.50 98 LEU A N 1
ATOM 732 C CA . LEU A 1 98 ? 1.502 2.600 2.272 1.00 89.50 98 LEU A CA 1
ATOM 733 C C . LEU A 1 98 ? 0.563 3.055 3.372 1.00 89.50 98 LEU A C 1
ATOM 735 O O . LEU A 1 98 ? 0.994 3.599 4.386 1.00 89.50 98 LEU A O 1
ATOM 739 N N . SER A 1 99 ? -0.722 2.813 3.189 1.00 88.75 99 SER A N 1
ATOM 740 C CA . SER A 1 99 ? -1.729 3.039 4.214 1.00 88.75 99 SER A CA 1
ATOM 741 C C . SER A 1 99 ? -2.576 1.790 4.334 1.00 88.75 99 SER A C 1
ATOM 743 O O . SER A 1 99 ? -3.125 1.336 3.338 1.00 88.75 99 SER A O 1
ATOM 745 N N . ARG A 1 100 ? -2.670 1.227 5.536 1.00 84.75 100 ARG A N 1
ATOM 746 C CA . ARG A 1 100 ? -3.587 0.138 5.854 1.00 84.75 100 ARG A CA 1
ATOM 747 C C . ARG A 1 100 ? -4.765 0.694 6.628 1.00 84.75 100 ARG A C 1
ATOM 749 O O . ARG A 1 100 ? -4.551 1.396 7.609 1.00 84.75 100 ARG A O 1
ATOM 756 N N . ARG A 1 101 ? -5.983 0.335 6.231 1.00 83.69 101 ARG A N 1
ATOM 757 C CA . ARG A 1 101 ? -7.220 0.600 6.969 1.00 83.69 101 ARG A CA 1
ATOM 758 C C . ARG A 1 101 ? -8.171 -0.579 6.804 1.00 83.69 101 ARG A C 1
ATOM 760 O O . ARG A 1 101 ? -8.466 -0.976 5.684 1.00 83.69 101 ARG A O 1
ATOM 767 N N . ASN A 1 102 ? -8.675 -1.116 7.916 1.00 82.19 102 ASN A N 1
ATOM 768 C CA . ASN A 1 102 ? -9.691 -2.182 7.934 1.00 82.19 102 ASN A CA 1
ATOM 769 C C . ASN A 1 102 ? -9.339 -3.401 7.064 1.00 82.19 102 ASN A C 1
ATOM 771 O O . ASN A 1 102 ? -10.170 -3.891 6.309 1.00 82.19 102 ASN A O 1
ATOM 775 N N . GLY A 1 103 ? -8.089 -3.863 7.134 1.00 84.00 103 GLY A N 1
ATOM 776 C CA . GLY A 1 103 ? -7.635 -4.996 6.324 1.00 84.00 103 GLY A CA 1
ATOM 777 C C . GLY A 1 103 ? -7.384 -4.667 4.852 1.00 84.00 103 GLY A C 1
ATOM 778 O O . GLY A 1 103 ? -6.895 -5.526 4.143 1.00 84.00 103 GLY A O 1
ATOM 779 N N . SER A 1 104 ? -7.623 -3.437 4.400 1.00 88.94 104 SER A N 1
ATOM 780 C CA . SER A 1 104 ? -7.267 -2.979 3.059 1.00 88.94 104 SER A CA 1
ATOM 781 C C . SER A 1 104 ? -5.987 -2.152 3.102 1.00 88.94 104 SER A C 1
ATOM 783 O O . SER A 1 104 ? -5.780 -1.375 4.035 1.00 88.94 104 SER A O 1
ATOM 785 N N . VAL A 1 105 ? -5.117 -2.309 2.112 1.00 91.94 105 VAL A N 1
ATOM 786 C CA . VAL A 1 105 ? -3.902 -1.517 1.925 1.00 91.94 105 VAL A CA 1
ATOM 787 C C . VAL A 1 105 ? -4.026 -0.717 0.647 1.00 91.94 105 VAL A C 1
ATOM 789 O O . VAL A 1 105 ? -4.206 -1.286 -0.423 1.00 91.94 105 VAL A O 1
ATOM 792 N N . THR A 1 106 ? -3.854 0.595 0.757 1.00 92.25 106 THR A N 1
ATOM 793 C CA . THR A 1 106 ? -3.599 1.486 -0.372 1.00 92.25 106 THR A CA 1
ATOM 794 C C . THR A 1 106 ? -2.103 1.745 -0.468 1.00 92.25 106 THR A C 1
ATOM 796 O O . THR A 1 106 ? -1.471 2.224 0.478 1.00 92.25 106 THR A O 1
ATOM 799 N N . LEU A 1 107 ? -1.547 1.439 -1.631 1.00 92.38 107 LEU A N 1
ATOM 800 C CA . LEU A 1 107 ? -0.177 1.715 -2.022 1.00 92.38 107 LEU A CA 1
ATOM 801 C C . LEU A 1 107 ? -0.186 2.840 -3.054 1.00 92.38 107 LEU A C 1
ATOM 803 O O . LEU A 1 107 ? -0.841 2.711 -4.082 1.00 92.38 107 LEU A O 1
ATOM 807 N N . ALA A 1 108 ? 0.583 3.890 -2.787 1.00 91.31 108 ALA A N 1
ATOM 808 C CA . ALA A 1 108 ? 0.938 4.923 -3.750 1.00 91.31 108 ALA A CA 1
ATOM 809 C C . ALA A 1 108 ? 2.461 4.973 -3.844 1.00 91.31 108 ALA A C 1
ATOM 811 O O . ALA A 1 108 ? 3.148 5.318 -2.876 1.00 91.31 108 ALA A O 1
ATOM 812 N N . LEU A 1 109 ? 3.006 4.571 -4.984 1.00 90.62 109 LEU A N 1
ATOM 813 C CA . LEU A 1 109 ? 4.433 4.358 -5.147 1.00 90.62 109 LEU A CA 1
ATOM 814 C C . LEU A 1 109 ? 4.938 4.966 -6.443 1.00 90.62 109 LEU A C 1
ATOM 816 O O . LEU A 1 109 ? 4.509 4.597 -7.528 1.00 90.62 109 LEU A O 1
ATOM 820 N N . GLN A 1 110 ? 5.960 5.792 -6.303 1.00 90.38 110 GLN A N 1
ATOM 821 C CA . GLN A 1 110 ? 6.923 6.105 -7.332 1.00 90.38 110 GLN A CA 1
ATOM 822 C C . GLN A 1 110 ? 8.200 5.313 -7.051 1.00 90.38 110 GLN A C 1
ATOM 824 O O . GLN A 1 110 ? 8.716 5.313 -5.930 1.00 90.38 110 GLN A O 1
ATOM 829 N N . PHE A 1 111 ? 8.758 4.677 -8.070 1.00 87.44 111 PHE A N 1
ATOM 830 C CA . PHE A 1 111 ? 10.083 4.076 -7.991 1.00 87.44 111 PHE A CA 1
ATOM 831 C C . PHE A 1 111 ? 10.892 4.409 -9.232 1.00 87.44 111 PHE A C 1
ATOM 833 O O . PHE A 1 111 ? 10.364 4.604 -10.326 1.00 87.44 111 PHE A O 1
ATOM 840 N N . ASN A 1 112 ? 12.200 4.463 -9.043 1.00 86.25 112 ASN A N 1
ATOM 841 C CA . ASN A 1 112 ? 13.146 4.822 -10.081 1.00 86.25 112 ASN A CA 1
ATOM 842 C C . ASN A 1 112 ? 14.054 3.632 -10.338 1.00 86.25 112 ASN A C 1
ATOM 844 O O . ASN A 1 112 ? 14.519 2.986 -9.395 1.00 86.25 112 ASN A O 1
ATOM 848 N N . ARG A 1 113 ? 14.366 3.385 -11.607 1.00 79.69 113 ARG A N 1
ATOM 849 C CA . ARG A 1 113 ? 15.477 2.516 -11.979 1.00 79.69 113 ARG A CA 1
ATOM 850 C C . ARG A 1 113 ? 16.480 3.345 -12.761 1.00 79.69 113 ARG A C 1
ATOM 852 O O . ARG A 1 113 ? 16.182 3.733 -13.879 1.00 79.69 113 ARG A O 1
ATOM 859 N N . GLY A 1 114 ? 17.618 3.645 -12.126 1.00 71.31 114 GLY A N 1
ATOM 860 C CA . GLY A 1 114 ? 18.559 4.718 -12.492 1.00 71.31 114 GLY A CA 1
ATOM 861 C C . GLY A 1 114 ? 18.865 4.873 -13.990 1.00 71.31 114 GLY A C 1
ATOM 862 O O . GLY A 1 114 ? 18.103 5.479 -14.730 1.00 71.31 114 GLY A O 1
ATOM 863 N N . THR A 1 115 ? 20.022 4.393 -14.448 1.00 66.69 115 THR A N 1
ATOM 864 C CA . THR A 1 115 ? 20.417 4.450 -15.872 1.00 66.69 115 THR A CA 1
ATOM 865 C C . THR A 1 115 ? 20.009 3.207 -16.660 1.00 66.69 115 THR A C 1
ATOM 867 O O . THR A 1 115 ? 20.323 3.096 -17.842 1.00 66.69 115 THR A O 1
ATOM 870 N N . ASN A 1 116 ? 19.339 2.258 -16.005 1.00 70.81 116 ASN A N 1
ATOM 871 C CA . ASN A 1 116 ? 19.031 0.959 -16.575 1.00 70.81 116 ASN A CA 1
ATOM 872 C C . ASN A 1 116 ? 17.546 0.849 -16.947 1.00 70.81 116 ASN A C 1
ATOM 874 O O . ASN A 1 116 ? 16.697 1.329 -16.192 1.00 70.81 116 ASN A O 1
ATOM 878 N N . PRO A 1 117 ? 17.232 0.139 -18.045 1.00 72.81 117 PRO A N 1
ATOM 879 C CA . PRO A 1 117 ? 15.876 -0.258 -18.409 1.00 72.81 117 PRO A CA 1
ATOM 880 C C . PRO A 1 117 ? 15.083 -0.804 -17.231 1.00 72.81 117 PRO A C 1
ATOM 882 O O . PRO A 1 117 ? 15.602 -1.673 -16.528 1.00 72.81 117 PRO A O 1
ATOM 885 N N . LEU A 1 118 ? 13.814 -0.420 -17.068 1.00 76.00 118 LEU A N 1
ATOM 886 C CA . LEU A 1 118 ? 12.894 -1.289 -16.330 1.00 76.00 118 LEU A CA 1
ATOM 887 C C . LEU A 1 118 ? 12.805 -2.632 -17.060 1.00 76.00 118 LEU A C 1
ATOM 889 O O . LEU A 1 118 ? 12.524 -2.689 -18.253 1.00 76.00 118 LEU A O 1
ATOM 893 N N . VAL A 1 119 ? 13.074 -3.716 -16.338 1.00 74.38 119 VAL A N 1
ATOM 894 C CA . VAL A 1 119 ? 12.970 -5.087 -16.837 1.00 74.38 119 VAL A CA 1
ATOM 895 C C . VAL A 1 119 ? 12.223 -5.943 -15.832 1.00 74.38 119 VAL A C 1
ATOM 897 O O . VAL A 1 119 ? 12.360 -5.762 -14.619 1.00 74.38 119 VAL A O 1
ATOM 900 N N . ALA A 1 120 ? 11.465 -6.889 -16.372 1.00 68.19 120 ALA A N 1
ATOM 901 C CA . ALA A 1 120 ? 10.736 -7.913 -15.645 1.00 68.19 120 ALA A CA 1
ATOM 902 C C . ALA A 1 120 ? 11.698 -8.992 -15.116 1.00 68.19 120 ALA A C 1
ATOM 904 O O . ALA A 1 120 ? 11.729 -10.115 -15.613 1.00 68.19 120 ALA A O 1
ATOM 905 N N . THR A 1 121 ? 12.549 -8.645 -14.150 1.00 71.88 121 THR A N 1
ATOM 906 C CA . THR A 1 121 ? 13.447 -9.619 -13.511 1.00 71.88 121 THR A CA 1
ATOM 907 C C . THR A 1 121 ? 13.435 -9.457 -12.002 1.00 71.88 121 THR A C 1
ATOM 909 O O . THR A 1 121 ? 14.007 -8.498 -11.481 1.00 71.88 121 THR A O 1
ATOM 912 N N . GLY A 1 122 ? 12.842 -10.441 -11.328 1.00 81.75 122 GLY A N 1
ATOM 913 C CA . GLY A 1 122 ? 12.870 -10.590 -9.878 1.00 81.75 122 GLY A CA 1
ATOM 914 C C . GLY A 1 122 ? 12.103 -9.517 -9.096 1.00 81.75 122 GLY A C 1
ATOM 915 O O . GLY A 1 122 ? 11.574 -8.559 -9.673 1.00 81.75 122 GLY A O 1
ATOM 916 N N . PRO A 1 123 ? 12.035 -9.691 -7.766 1.00 89.44 123 PRO A N 1
ATOM 917 C CA . PRO A 1 123 ? 11.302 -8.786 -6.904 1.00 89.44 123 PRO A CA 1
ATOM 918 C C . PRO A 1 123 ? 12.020 -7.438 -6.803 1.00 89.44 123 PRO A C 1
ATOM 920 O O . PRO A 1 123 ? 13.236 -7.383 -6.633 1.00 89.44 123 PRO A O 1
ATOM 923 N N . ILE 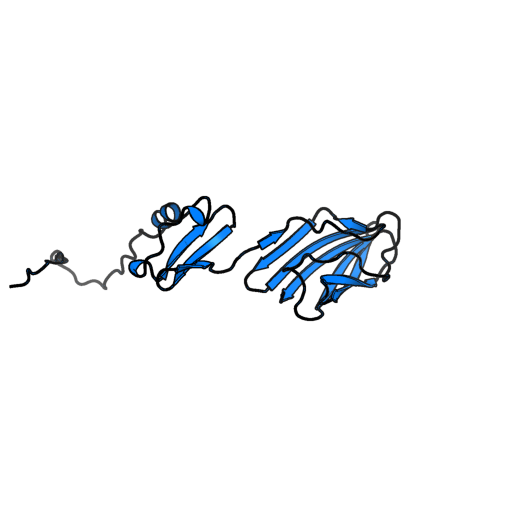A 1 124 ? 11.261 -6.348 -6.896 1.00 89.06 124 ILE A N 1
ATOM 924 C CA . ILE A 1 124 ? 11.758 -4.967 -6.819 1.00 89.06 124 ILE A CA 1
ATOM 925 C C . ILE A 1 124 ? 11.849 -4.505 -5.374 1.00 89.06 124 ILE A C 1
ATOM 927 O O . ILE A 1 124 ? 12.780 -3.798 -5.010 1.00 89.06 124 ILE A O 1
ATOM 931 N N . PHE A 1 125 ? 10.879 -4.892 -4.557 1.00 90.56 125 PHE A N 1
ATOM 932 C CA . PHE A 1 125 ? 10.861 -4.660 -3.122 1.00 90.56 125 PHE A CA 1
ATOM 933 C C . PHE A 1 125 ? 9.959 -5.692 -2.452 1.00 90.56 125 PHE A C 1
ATOM 935 O O . PHE A 1 125 ? 9.195 -6.401 -3.116 1.00 90.56 125 PHE A O 1
ATOM 942 N N . THR A 1 126 ? 10.022 -5.722 -1.125 1.00 91.31 126 THR A N 1
ATOM 943 C CA . THR A 1 126 ? 9.137 -6.533 -0.291 1.00 91.31 126 THR A CA 1
ATOM 944 C C . THR A 1 126 ? 8.335 -5.627 0.629 1.00 91.31 126 THR A C 1
ATOM 946 O O . THR A 1 126 ? 8.891 -4.793 1.345 1.00 91.31 126 THR A O 1
ATOM 949 N N . LEU A 1 127 ? 7.017 -5.798 0.620 1.00 91.62 127 LEU A N 1
ATOM 950 C CA . LEU A 1 127 ? 6.102 -5.133 1.532 1.00 91.62 127 LEU A CA 1
ATOM 951 C C . LEU A 1 127 ? 6.353 -5.612 2.976 1.00 91.62 127 LEU A C 1
ATOM 953 O O . LEU A 1 127 ? 6.508 -6.823 3.215 1.00 91.62 127 LEU A O 1
ATOM 957 N N . PRO A 1 128 ? 6.371 -4.690 3.955 1.00 89.38 128 PRO A N 1
ATOM 958 C CA . PRO A 1 128 ? 6.483 -5.049 5.363 1.00 89.38 128 PRO A CA 1
ATOM 959 C C . PRO A 1 128 ? 5.376 -6.024 5.802 1.00 89.38 128 PRO A C 1
ATOM 961 O O . PRO A 1 128 ? 4.272 -5.995 5.245 1.00 89.38 128 PRO A O 1
ATOM 964 N N . PRO A 1 129 ? 5.631 -6.882 6.809 1.00 86.75 129 PRO A N 1
ATOM 965 C CA . PRO A 1 129 ? 4.572 -7.643 7.468 1.00 86.75 129 PRO A CA 1
ATOM 966 C C . PRO A 1 129 ? 3.406 -6.733 7.877 1.00 86.75 129 PRO A C 1
ATOM 968 O O . PRO A 1 129 ? 3.618 -5.592 8.282 1.00 86.75 129 PRO A O 1
ATOM 971 N N . GLY A 1 130 ? 2.176 -7.222 7.729 1.00 86.25 130 GLY A N 1
ATOM 972 C CA . GLY A 1 130 ? 0.968 -6.428 7.955 1.00 86.25 130 GLY A CA 1
ATOM 973 C C . GLY A 1 130 ? 0.524 -5.577 6.761 1.00 86.25 130 GLY A C 1
ATOM 974 O O . GLY A 1 130 ? -0.575 -5.045 6.793 1.00 86.25 130 GLY A O 1
ATOM 975 N N . PHE A 1 131 ? 1.333 -5.442 5.705 1.00 91.75 131 PHE A N 1
ATOM 976 C CA . PHE A 1 131 ? 0.950 -4.754 4.463 1.00 91.75 131 PHE A CA 1
ATOM 977 C C . PHE A 1 131 ? 0.920 -5.689 3.252 1.00 91.75 131 PHE A C 1
ATOM 979 O O . PHE A 1 131 ? 0.825 -5.237 2.114 1.00 91.75 131 PHE A O 1
ATOM 986 N N . ARG A 1 132 ? 1.058 -6.996 3.482 1.00 93.12 132 ARG A N 1
ATOM 987 C CA . ARG A 1 132 ? 1.161 -7.996 2.419 1.00 93.12 132 ARG A CA 1
ATOM 988 C C . ARG A 1 132 ? -0.230 -8.398 1.936 1.00 93.12 132 ARG A C 1
ATOM 990 O O . ARG A 1 132 ? -1.105 -8.560 2.783 1.00 93.12 132 ARG A O 1
ATOM 997 N N . PRO A 1 133 ? -0.431 -8.602 0.627 1.00 95.88 133 PRO A N 1
ATOM 998 C CA . PRO A 1 133 ? -1.707 -9.060 0.100 1.00 95.88 133 PRO A CA 1
ATOM 999 C C . PRO A 1 133 ? -2.148 -10.413 0.683 1.00 95.88 133 PRO A C 1
ATOM 1001 O O . PRO A 1 133 ? -1.320 -11.311 0.849 1.00 95.88 133 PRO A O 1
ATOM 1004 N N . VAL A 1 134 ? -3.451 -10.597 0.921 1.00 96.50 134 VAL A N 1
ATOM 1005 C CA . VAL A 1 134 ? -4.041 -11.913 1.267 1.00 96.50 134 VAL A CA 1
ATOM 1006 C C . VAL A 1 134 ? -4.049 -12.878 0.077 1.00 96.50 134 VAL A C 1
ATOM 1008 O O . VAL A 1 134 ? -4.007 -14.094 0.250 1.00 96.50 134 VAL A O 1
ATOM 1011 N N . ALA A 1 135 ? -4.085 -12.330 -1.135 1.00 96.88 135 ALA A N 1
ATOM 1012 C CA . ALA A 1 135 ? -4.053 -13.043 -2.402 1.00 96.88 135 ALA A CA 1
ATOM 1013 C C . ALA A 1 135 ? -3.170 -12.278 -3.388 1.00 96.88 135 ALA A C 1
ATOM 1015 O O . ALA A 1 135 ? -2.930 -11.084 -3.222 1.00 96.88 135 ALA A O 1
ATOM 1016 N N . GLN A 1 136 ? -2.684 -12.962 -4.419 1.00 96.88 136 GLN A N 1
ATOM 1017 C CA . GLN A 1 136 ? -1.875 -12.317 -5.443 1.00 96.88 136 GLN A CA 1
ATOM 1018 C C . GLN A 1 136 ? -2.667 -11.183 -6.110 1.00 96.88 136 GLN A C 1
ATOM 1020 O O . GLN A 1 136 ? -3.798 -11.385 -6.549 1.00 96.88 136 GLN A O 1
ATOM 1025 N N . HIS A 1 137 ? -2.066 -9.997 -6.181 1.00 97.00 137 HIS A N 1
ATOM 1026 C CA . HIS A 1 137 ? -2.719 -8.790 -6.677 1.00 97.00 137 HIS A CA 1
ATOM 1027 C C . HIS A 1 137 ? -1.981 -8.240 -7.891 1.00 97.00 137 HIS A C 1
ATOM 1029 O O . HIS A 1 137 ? -0.764 -8.060 -7.851 1.00 97.00 137 HIS A O 1
ATOM 1035 N N . VAL A 1 138 ? -2.706 -7.956 -8.969 1.00 96.12 138 VAL A N 1
ATOM 1036 C CA . VAL A 1 138 ? -2.139 -7.370 -10.189 1.00 96.12 138 VAL A CA 1
ATOM 1037 C C . VAL A 1 138 ? -2.531 -5.903 -10.256 1.00 96.12 138 VAL A C 1
ATOM 1039 O O . VAL A 1 138 ? -3.705 -5.564 -10.136 1.00 96.12 138 VAL A O 1
ATOM 1042 N N . ALA A 1 139 ? -1.549 -5.036 -10.482 1.00 95.19 139 ALA A N 1
ATOM 1043 C CA . ALA A 1 139 ? -1.768 -3.612 -10.686 1.00 95.19 139 ALA A CA 1
ATOM 1044 C C . ALA A 1 139 ? -1.157 -3.160 -12.011 1.00 95.19 139 ALA A C 1
ATOM 1046 O O . ALA A 1 139 ? -0.128 -3.680 -12.450 1.00 95.19 139 ALA A O 1
ATOM 1047 N N . VAL A 1 140 ? -1.782 -2.156 -12.619 1.00 93.88 140 VAL A N 1
ATOM 1048 C CA . VAL A 1 140 ? -1.235 -1.450 -13.776 1.00 93.88 140 VAL A CA 1
ATOM 1049 C C . VAL A 1 140 ? -0.657 -0.133 -13.282 1.00 93.88 140 VAL A C 1
ATOM 1051 O O . VAL A 1 140 ? -1.325 0.618 -12.577 1.00 93.88 140 VAL A O 1
ATOM 1054 N N . GLY A 1 141 ? 0.590 0.130 -13.642 1.00 91.00 141 GLY A N 1
ATOM 1055 C CA . GLY A 1 141 ? 1.271 1.384 -13.370 1.00 91.00 141 GLY A CA 1
ATOM 1056 C C . GLY A 1 141 ? 1.549 2.170 -14.642 1.00 91.00 141 GLY A C 1
ATOM 1057 O O . GLY A 1 141 ? 1.493 1.635 -15.753 1.00 91.00 141 GLY A O 1
ATOM 1058 N N . SER A 1 142 ? 1.895 3.441 -14.475 1.00 89.44 142 SER A N 1
ATOM 1059 C CA . SER A 1 142 ? 2.384 4.292 -15.558 1.00 89.44 142 SER A CA 1
ATOM 1060 C C . SER A 1 142 ? 3.903 4.439 -15.497 1.00 89.44 142 SER A C 1
ATOM 1062 O O . SER A 1 142 ? 4.530 4.267 -14.449 1.00 89.44 142 SER A O 1
ATOM 1064 N N . LEU A 1 143 ? 4.501 4.731 -16.648 1.00 85.94 143 LEU A N 1
ATOM 1065 C CA . LEU A 1 143 ? 5.934 4.927 -16.824 1.00 85.94 143 LEU A CA 1
ATOM 1066 C C . LEU A 1 143 ? 6.187 6.276 -17.484 1.00 85.94 143 LEU A C 1
ATOM 1068 O O . LEU A 1 143 ? 5.481 6.647 -18.423 1.00 85.94 143 LEU A O 1
ATOM 1072 N N . THR A 1 144 ? 7.241 6.969 -17.072 1.00 81.31 144 THR A N 1
ATOM 1073 C CA . THR A 1 144 ? 7.809 8.068 -17.858 1.00 81.31 144 THR A CA 1
ATOM 1074 C C . THR A 1 144 ? 9.262 7.767 -18.197 1.00 81.31 144 THR A C 1
ATOM 1076 O O . THR A 1 144 ? 10.106 7.570 -17.323 1.00 81.31 144 THR A O 1
ATOM 1079 N N . THR A 1 145 ? 9.550 7.727 -19.498 1.00 67.94 145 THR A N 1
ATOM 1080 C CA . THR A 1 145 ? 10.879 7.456 -20.068 1.00 67.94 145 THR A CA 1
ATOM 1081 C C . THR A 1 145 ? 11.311 8.651 -20.892 1.00 67.94 145 THR A C 1
ATOM 1083 O O . THR A 1 145 ? 10.770 8.852 -21.975 1.00 67.94 145 THR A O 1
ATOM 1086 N N . GLY A 1 146 ? 12.228 9.482 -20.386 1.00 61.22 146 GLY A N 1
ATOM 1087 C CA . GLY A 1 146 ? 12.744 10.632 -21.145 1.00 61.22 146 GLY A CA 1
ATOM 1088 C C . GLY A 1 146 ? 11.658 11.547 -21.740 1.00 61.22 146 GLY A C 1
ATOM 1089 O O . GLY A 1 146 ? 11.861 12.109 -22.810 1.00 61.22 146 GLY A O 1
ATOM 1090 N N . GLY A 1 147 ? 10.492 11.646 -21.086 1.00 58.25 147 GLY A N 1
ATOM 1091 C CA . GLY A 1 147 ? 9.340 12.431 -21.548 1.00 58.25 147 GLY A CA 1
ATOM 1092 C C . GLY A 1 147 ? 8.256 11.662 -22.319 1.00 58.25 147 GLY A C 1
ATOM 1093 O O . GLY A 1 147 ? 7.217 12.249 -22.605 1.00 58.25 147 GLY A O 1
ATOM 1094 N N . SER A 1 148 ? 8.437 10.371 -22.623 1.00 68.94 148 SER A N 1
ATOM 1095 C CA . SER A 1 148 ? 7.416 9.557 -23.303 1.00 68.94 148 SER A CA 1
ATOM 1096 C C . SER A 1 148 ? 6.653 8.654 -22.317 1.00 68.94 148 SER A C 1
ATOM 1098 O O . SER A 1 148 ? 7.304 7.939 -21.538 1.00 68.94 148 SER A O 1
ATOM 1100 N N . PRO A 1 149 ? 5.306 8.693 -22.314 1.00 80.44 149 PRO A N 1
ATOM 1101 C CA . PRO A 1 149 ? 4.480 7.899 -21.415 1.00 80.44 149 PRO A CA 1
ATOM 1102 C C . PRO A 1 149 ? 4.459 6.422 -21.823 1.00 80.44 149 PRO A C 1
ATOM 1104 O O . PRO A 1 149 ? 4.442 6.080 -23.005 1.00 80.44 149 PRO A O 1
ATOM 1107 N N . GLY A 1 150 ? 4.417 5.544 -20.829 1.00 86.00 150 GLY A N 1
ATOM 1108 C CA . GLY A 1 150 ? 4.246 4.106 -20.996 1.00 86.00 150 GLY A CA 1
ATOM 1109 C C . GLY A 1 150 ? 3.413 3.501 -19.872 1.00 86.00 150 GLY A C 1
ATOM 1110 O O . GLY A 1 150 ? 2.951 4.201 -18.970 1.00 86.00 150 GLY A O 1
ATOM 1111 N N . VAL A 1 151 ? 3.237 2.187 -19.925 1.00 88.62 151 VAL A N 1
ATOM 1112 C CA . VAL A 1 151 ? 2.503 1.400 -18.932 1.00 88.62 151 VAL A CA 1
ATOM 1113 C C . VAL A 1 151 ? 3.330 0.201 -18.486 1.00 88.62 151 VAL A C 1
ATOM 1115 O O . VAL A 1 151 ? 4.184 -0.302 -19.221 1.00 88.62 151 VAL A O 1
ATOM 1118 N N . MET A 1 152 ? 3.061 -0.274 -17.278 1.00 89.56 152 MET A N 1
ATOM 1119 C CA . MET A 1 152 ? 3.651 -1.489 -16.732 1.00 89.56 152 MET A CA 1
ATOM 1120 C C . MET A 1 152 ? 2.606 -2.323 -16.013 1.00 89.56 152 MET A C 1
ATOM 1122 O O . MET A 1 152 ? 1.703 -1.781 -15.383 1.00 89.56 152 MET A O 1
ATOM 1126 N N . ASN A 1 153 ? 2.778 -3.638 -16.060 1.00 92.56 153 ASN A N 1
ATOM 1127 C CA . ASN A 1 153 ? 2.005 -4.568 -15.251 1.00 92.56 153 ASN A CA 1
ATOM 1128 C C . ASN A 1 153 ? 2.883 -5.081 -14.120 1.00 92.56 153 ASN A C 1
ATOM 1130 O O . ASN A 1 153 ? 3.991 -5.574 -14.351 1.00 92.56 153 ASN A O 1
ATOM 1134 N N . CYS A 1 154 ? 2.367 -4.987 -12.905 1.00 92.62 154 CYS A N 1
ATOM 1135 C CA . CYS A 1 154 ? 3.050 -5.384 -11.688 1.00 92.62 154 CYS A CA 1
ATOM 1136 C C . CYS A 1 154 ? 2.218 -6.425 -10.954 1.00 92.62 154 CYS A C 1
ATOM 1138 O O . CYS A 1 154 ? 0.989 -6.413 -11.017 1.00 92.62 154 CYS A O 1
ATOM 1140 N N . ILE A 1 155 ? 2.896 -7.304 -10.233 1.00 95.19 155 ILE A N 1
ATOM 1141 C CA . ILE A 1 155 ? 2.266 -8.317 -9.403 1.00 95.19 155 ILE A CA 1
ATOM 1142 C C . ILE A 1 155 ? 2.807 -8.229 -7.987 1.00 95.19 155 ILE A C 1
ATOM 1144 O O . ILE A 1 155 ? 4.018 -8.192 -7.775 1.00 95.19 155 ILE A O 1
ATOM 1148 N N . PHE A 1 156 ? 1.894 -8.183 -7.028 1.00 95.31 156 PHE A N 1
ATOM 1149 C CA . PHE A 1 156 ? 2.168 -8.246 -5.605 1.00 95.31 156 PHE A CA 1
ATOM 1150 C C . PHE A 1 156 ? 1.818 -9.648 -5.130 1.00 95.31 156 PHE A C 1
ATOM 1152 O O . PHE A 1 156 ? 0.667 -10.080 -5.213 1.00 95.31 156 PHE A O 1
ATOM 1159 N N . ASN A 1 157 ? 2.82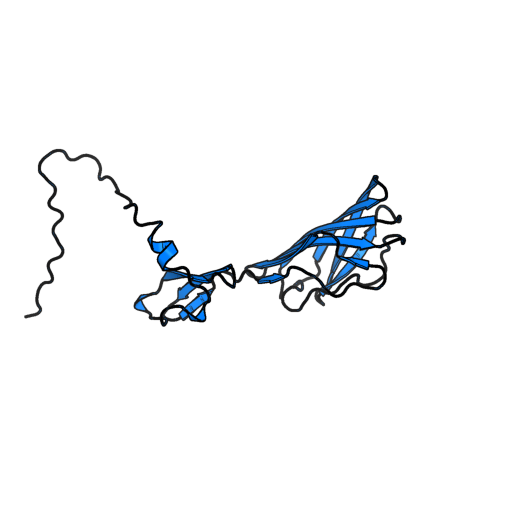3 -10.376 -4.668 1.00 96.06 157 ASN A N 1
ATOM 1160 C CA . ASN A 1 157 ? 2.662 -11.730 -4.166 1.00 96.06 157 ASN A CA 1
ATOM 1161 C C . ASN A 1 157 ? 2.289 -11.717 -2.682 1.00 96.06 157 ASN A C 1
ATOM 1163 O O . ASN A 1 157 ? 2.537 -10.749 -1.961 1.00 96.06 157 ASN A O 1
ATOM 1167 N N . THR A 1 158 ? 1.736 -12.829 -2.205 1.00 96.25 158 THR A N 1
ATOM 1168 C CA . THR A 1 158 ? 1.327 -13.005 -0.801 1.00 96.25 158 THR A CA 1
ATOM 1169 C C . THR A 1 158 ? 2.507 -13.007 0.178 1.00 96.25 158 THR A C 1
ATOM 1171 O O . THR A 1 158 ? 2.347 -12.688 1.355 1.00 96.25 158 THR A O 1
ATOM 1174 N N . ASP A 1 159 ? 3.725 -13.283 -0.297 1.00 94.44 159 ASP A N 1
ATOM 1175 C CA . ASP A 1 159 ? 4.961 -13.118 0.479 1.00 94.44 159 ASP A CA 1
ATOM 1176 C C . ASP A 1 159 ? 5.384 -11.642 0.650 1.00 94.44 159 ASP A C 1
ATOM 1178 O O . ASP A 1 159 ? 6.328 -11.339 1.385 1.00 94.44 159 ASP A O 1
ATOM 1182 N N . GLY A 1 160 ? 4.649 -10.717 0.026 1.00 93.06 160 GLY A N 1
ATOM 1183 C CA . GLY A 1 160 ? 4.886 -9.280 0.034 1.00 93.06 160 GLY A CA 1
ATOM 1184 C C . GLY A 1 160 ? 5.773 -8.790 -1.105 1.00 93.06 160 GLY A C 1
ATOM 1185 O O . GLY A 1 160 ? 5.962 -7.582 -1.228 1.00 93.06 160 GLY A O 1
ATOM 1186 N N . THR A 1 161 ? 6.337 -9.668 -1.933 1.00 93.75 161 THR A N 1
ATOM 1187 C CA . THR A 1 161 ? 7.213 -9.245 -3.029 1.00 93.75 161 THR A CA 1
ATOM 1188 C C . THR A 1 161 ? 6.428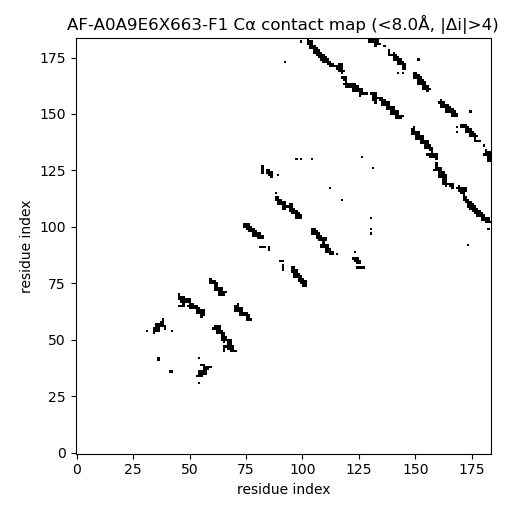 -8.602 -4.167 1.00 93.75 161 THR A C 1
ATOM 1190 O O . THR A 1 161 ? 5.366 -9.083 -4.560 1.00 93.75 161 THR A O 1
ATOM 1193 N N . MET A 1 162 ? 6.971 -7.524 -4.731 1.00 93.31 162 MET A N 1
ATOM 1194 C CA . MET A 1 162 ? 6.457 -6.905 -5.954 1.00 93.31 162 MET A CA 1
ATOM 1195 C C . MET A 1 162 ? 7.363 -7.258 -7.130 1.00 93.31 162 MET A C 1
ATOM 1197 O O . MET A 1 162 ? 8.568 -7.032 -7.054 1.00 93.31 162 MET A O 1
ATOM 1201 N N . ASN A 1 163 ? 6.802 -7.772 -8.224 1.00 92.00 163 ASN A N 1
ATOM 1202 C CA . ASN A 1 163 ? 7.525 -8.026 -9.472 1.00 92.00 163 ASN A CA 1
ATOM 1203 C C . ASN A 1 163 ? 6.890 -7.242 -10.624 1.00 92.00 163 ASN A C 1
ATOM 1205 O O . ASN A 1 163 ? 5.671 -7.082 -10.683 1.00 92.00 163 ASN A O 1
ATOM 1209 N N . ILE A 1 164 ? 7.703 -6.817 -11.588 1.00 89.88 164 ILE A N 1
ATOM 1210 C CA . ILE A 1 164 ? 7.202 -6.353 -12.886 1.00 89.88 164 ILE A CA 1
ATOM 1211 C C . ILE A 1 164 ? 7.009 -7.574 -13.782 1.00 89.88 164 ILE A C 1
ATOM 1213 O O . ILE A 1 164 ? 7.938 -8.354 -13.972 1.00 89.88 164 ILE A O 1
ATOM 1217 N N . LEU A 1 165 ? 5.814 -7.717 -14.349 1.00 89.75 165 LEU A N 1
ATOM 1218 C CA . LEU A 1 165 ? 5.497 -8.742 -15.343 1.00 89.75 165 LEU A CA 1
ATOM 1219 C C . LEU A 1 165 ? 5.857 -8.275 -16.752 1.00 89.75 165 LEU A C 1
ATOM 1221 O O . LEU A 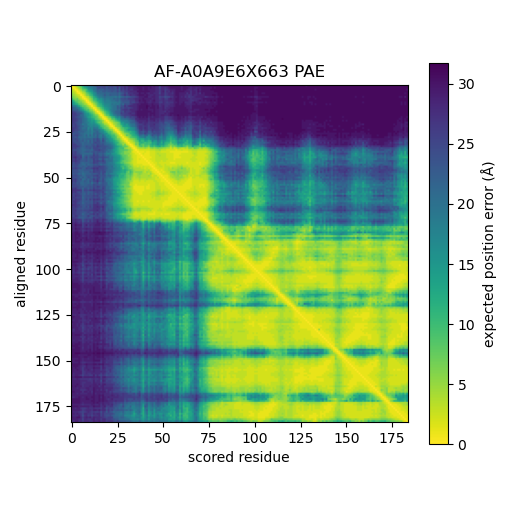1 165 ? 6.374 -9.042 -17.559 1.00 89.75 165 LEU A O 1
ATOM 1225 N N . TRP A 1 166 ? 5.553 -7.014 -17.056 1.00 88.81 166 TRP A N 1
ATOM 1226 C CA . TRP A 1 166 ? 5.710 -6.452 -18.390 1.00 88.81 166 TRP A CA 1
ATOM 1227 C C . TRP A 1 166 ? 5.799 -4.925 -18.343 1.00 88.81 166 TRP A C 1
ATOM 1229 O O . TRP A 1 166 ? 5.212 -4.296 -17.461 1.00 88.81 166 TRP A O 1
ATOM 1239 N N . VAL A 1 167 ? 6.508 -4.338 -19.309 1.00 86.69 167 VAL A N 1
ATOM 1240 C CA . VAL A 1 167 ? 6.622 -2.888 -19.521 1.00 86.69 167 VAL A CA 1
ATOM 1241 C C . VAL A 1 167 ? 6.463 -2.564 -21.001 1.00 86.69 167 VAL A C 1
ATOM 1243 O O . VAL A 1 167 ? 6.957 -3.303 -21.854 1.00 86.69 167 VAL A O 1
ATOM 1246 N N . SER A 1 168 ? 5.817 -1.443 -21.316 1.00 83.69 168 SER A N 1
ATOM 1247 C CA . SER A 1 168 ? 5.676 -0.972 -22.699 1.00 83.69 168 SER A CA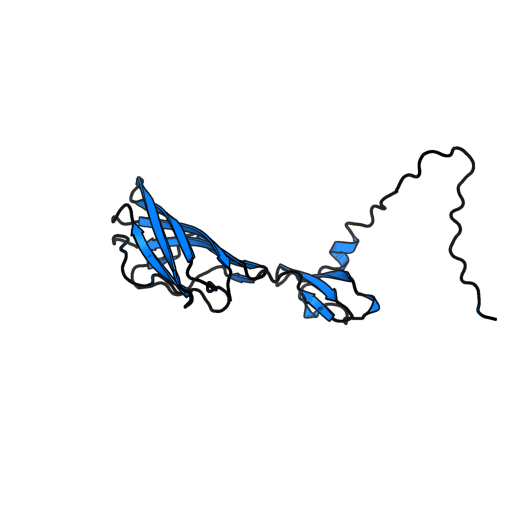 1
ATOM 1248 C C . SER A 1 168 ? 6.925 -0.264 -23.233 1.00 83.69 168 SER A C 1
ATOM 1250 O O . SER A 1 168 ? 7.026 -0.037 -24.436 1.00 83.69 168 SER A O 1
ATOM 1252 N N . SER A 1 169 ? 7.864 0.118 -22.361 1.00 74.94 169 SER A N 1
ATOM 1253 C CA . SER A 1 169 ? 9.156 0.699 -22.733 1.00 74.94 169 SER A CA 1
ATOM 1254 C C . SER A 1 169 ? 10.261 0.206 -21.797 1.00 74.94 169 SER A C 1
ATOM 1256 O O . SER A 1 169 ? 10.051 0.005 -20.602 1.00 74.94 169 SER A O 1
ATOM 1258 N N . THR A 1 170 ? 11.456 0.010 -22.350 1.00 68.06 170 THR A N 1
ATOM 1259 C CA . THR A 1 170 ? 12.633 -0.499 -21.629 1.00 68.06 170 THR A CA 1
ATOM 1260 C C . THR A 1 170 ? 13.746 0.549 -21.555 1.00 68.06 170 THR A C 1
ATOM 1262 O O . THR A 1 170 ? 14.917 0.199 -21.528 1.00 68.06 170 THR A O 1
ATOM 1265 N N . ALA A 1 171 ? 13.440 1.844 -21.591 1.00 69.75 171 ALA A N 1
ATOM 1266 C CA . ALA A 1 171 ? 14.446 2.878 -21.319 1.00 69.75 171 ALA A CA 1
ATOM 1267 C C . ALA A 1 171 ? 14.469 3.217 -19.813 1.00 69.75 171 ALA A C 1
ATOM 1269 O O . ALA A 1 171 ? 13.646 2.704 -19.051 1.00 69.75 171 ALA A O 1
ATOM 1270 N N . SER A 1 172 ? 15.426 4.039 -19.366 1.00 67.88 172 SER A N 1
ATOM 1271 C CA . SER A 1 172 ? 15.475 4.529 -17.980 1.00 67.88 172 SER A CA 1
ATOM 1272 C C . SER A 1 172 ? 14.158 5.205 -17.619 1.00 67.88 172 SER A C 1
ATOM 1274 O O . SER A 1 172 ? 13.786 6.208 -18.235 1.00 67.88 172 SER A O 1
ATOM 1276 N N . ALA A 1 173 ? 13.450 4.641 -16.645 1.00 74.69 173 ALA A N 1
ATOM 1277 C CA . ALA A 1 173 ? 12.065 4.989 -16.383 1.00 74.69 173 ALA A CA 1
ATOM 1278 C C . ALA A 1 173 ? 11.819 5.261 -14.903 1.00 74.69 173 ALA A C 1
ATOM 1280 O O . ALA A 1 173 ? 12.360 4.597 -14.011 1.00 74.69 173 ALA A O 1
ATOM 1281 N N . VAL A 1 174 ? 10.926 6.214 -14.673 1.00 86.44 174 VAL A N 1
ATOM 1282 C CA . VAL A 1 174 ? 10.225 6.387 -13.407 1.00 86.44 174 VAL A CA 1
ATOM 1283 C C . VAL A 1 174 ? 8.903 5.639 -13.524 1.00 86.44 174 VAL A C 1
ATOM 1285 O O . VAL A 1 174 ? 8.142 5.890 -14.460 1.00 86.44 174 VAL A O 1
ATOM 1288 N N . GLY A 1 175 ? 8.637 4.723 -12.598 1.00 88.12 175 GLY A N 1
ATOM 1289 C CA . GLY A 1 175 ? 7.376 3.995 -12.510 1.00 88.12 175 GLY A CA 1
ATOM 1290 C C . GLY A 1 175 ? 6.478 4.557 -11.417 1.00 88.12 175 GLY A C 1
ATOM 1291 O O . GLY A 1 175 ? 6.970 4.898 -10.342 1.00 88.12 175 GLY A O 1
ATOM 1292 N N . TRP A 1 176 ? 5.176 4.619 -11.687 1.00 91.38 176 TRP A N 1
ATOM 1293 C CA . TRP A 1 176 ? 4.136 5.020 -10.741 1.00 91.38 176 TRP A CA 1
ATOM 1294 C C . TRP A 1 176 ? 3.069 3.934 -10.626 1.00 91.38 176 TRP A C 1
ATOM 1296 O O . TRP A 1 176 ? 2.604 3.418 -11.643 1.00 91.38 176 TRP A O 1
ATOM 1306 N N . ILE A 1 177 ? 2.676 3.591 -9.402 1.00 92.81 177 ILE A N 1
ATOM 1307 C CA . ILE A 1 177 ? 1.606 2.636 -9.102 1.00 92.81 177 ILE A CA 1
ATOM 1308 C C . ILE A 1 177 ? 0.761 3.204 -7.979 1.00 92.81 177 ILE A C 1
ATOM 1310 O O . ILE A 1 177 ? 1.272 3.432 -6.885 1.00 92.81 177 ILE A O 1
ATOM 1314 N N . ASP A 1 178 ? -0.534 3.308 -8.239 1.00 93.94 178 ASP A N 1
ATOM 1315 C CA . ASP A 1 178 ? -1.545 3.523 -7.218 1.00 93.94 178 ASP A CA 1
ATOM 1316 C C . ASP A 1 178 ? -2.484 2.324 -7.237 1.00 93.94 178 ASP A C 1
ATOM 1318 O O . ASP A 1 178 ? -3.086 2.002 -8.263 1.00 93.94 178 ASP A O 1
ATOM 1322 N N . THR A 1 179 ? -2.570 1.606 -6.123 1.00 95.06 179 THR A N 1
ATOM 1323 C CA . THR A 1 179 ? -3.413 0.417 -6.042 1.00 95.06 179 THR A CA 1
ATOM 1324 C C . THR A 1 179 ? -3.915 0.173 -4.634 1.00 95.06 179 THR A C 1
ATOM 1326 O O . THR A 1 179 ? -3.265 0.531 -3.654 1.00 95.06 179 THR A O 1
ATOM 1329 N N . THR A 1 180 ? -5.047 -0.517 -4.543 1.00 95.44 180 THR A N 1
ATOM 1330 C CA . THR A 1 180 ? -5.602 -1.007 -3.285 1.00 95.44 180 THR A CA 1
ATOM 1331 C C . THR A 1 180 ? -5.777 -2.520 -3.350 1.00 95.44 180 THR A C 1
ATOM 1333 O O . THR A 1 180 ? -6.149 -3.045 -4.399 1.00 95.44 180 THR A O 1
ATOM 1336 N N . PHE A 1 181 ? -5.482 -3.216 -2.254 1.00 95.38 181 PHE A N 1
ATOM 1337 C CA . PHE A 1 181 ? -5.676 -4.661 -2.117 1.00 95.38 181 PHE A CA 1
ATOM 1338 C C . PHE A 1 181 ? -5.937 -5.050 -0.660 1.00 95.38 181 PHE A C 1
ATOM 1340 O O . PHE A 1 181 ? -5.559 -4.329 0.262 1.00 95.38 181 PHE A O 1
ATOM 1347 N N . ASP A 1 182 ? -6.559 -6.205 -0.445 1.00 94.06 182 ASP A N 1
ATOM 1348 C CA . ASP A 1 182 ? -6.772 -6.752 0.897 1.00 94.06 182 ASP A CA 1
ATOM 1349 C C . ASP A 1 182 ? -5.475 -7.354 1.448 1.00 94.06 182 ASP A C 1
ATOM 1351 O O . ASP A 1 182 ? -4.732 -8.020 0.724 1.00 94.06 182 ASP A O 1
ATOM 1355 N N . ALA A 1 183 ? -5.197 -7.135 2.731 1.00 88.75 183 ALA A N 1
ATOM 1356 C CA . ALA A 1 183 ? -3.934 -7.450 3.383 1.00 88.75 183 ALA A CA 1
ATOM 1357 C C . ALA A 1 183 ? -4.090 -8.226 4.697 1.00 88.75 183 ALA A C 1
ATOM 1359 O O . ALA A 1 183 ? -5.000 -7.961 5.494 1.00 88.75 183 ALA A O 1
ATOM 1360 N N . VAL A 1 184 ? -3.142 -9.146 4.923 1.00 80.12 184 VAL A N 1
ATOM 1361 C CA . VAL A 1 184 ? -3.010 -9.954 6.152 1.00 80.12 184 VAL A CA 1
ATOM 1362 C C . VAL A 1 184 ? -2.618 -9.113 7.358 1.00 80.12 184 VAL A C 1
ATOM 1364 O O . VAL A 1 184 ? -1.727 -8.240 7.263 1.00 80.12 184 VAL A O 1
#

Radius of gyration: 26.41 Å; Cα contacts (8 Å, |Δi|>4): 389; chains: 1; bounding box: 70×44×74 Å

Sequence (184 aa):
MPGVTNYPALTNGSGMEGPAQIVAQSQHWDDIENRSYATANDFPSAASTYSGRLVYARDTDTFYINDNGSWVPIGQATQLSSISSFANGYGAGLTNRLSRRNGSVTLALQFNRGTNPLVATGPIFTLPPGFRPVAQHVAVGSLTTGGSPGVMNCIFNTDGTMNILWVSSTASAVGWIDTTFDAV

Secondary structure (DSSP, 8-state):
------PPP----SS----------S-TTHHHHTTEESSGGGSPPP-GGGTT-EEEETTTTEEEEEETTEEEEE--EEEES----BPTTEEEEEEEEEEEETTEEEEEEEEEEEEEE----SEEEEPPTTSSBSS-EEEEEEEEETTEEEEEEEEE-TTSEEEEEEES--SEEEEEEEEEEEB-

Foldseek 3Di:
DDDDDDDDDPPPPDDDDDPDPPCPDPPPPVVQVVQEDCAPVPDDQFAQVQAQPWHAHPPQRWIWGRHRRDTHTPWGWDKDQDQDDFDPQKDFDPGFIWIDTPQKIKTKGKMWRAQWFDDQDFFGGFDDAQRAAPAKDKWKKWKAAPRDIWIWIWIGHNRRTITTPDIPDGGGIIIITTDMHGTD

pLDDT: mean 76.82, std 18.3, range [31.67, 97.0]

Solvent-accessible surface area (backbone atoms only — not comparable to full-atom values): 10405 Å² total; per-residue (Å²): 134,86,81,82,80,81,72,84,75,83,77,77,74,88,80,81,95,65,83,81,75,81,72,76,67,94,61,80,62,72,59,50,64,79,32,55,34,69,40,75,84,70,54,75,82,59,41,58,92,42,46,75,41,70,38,34,17,62,77,53,69,25,40,27,32,23,57,76,32,37,76,41,71,64,42,58,45,54,70,42,78,61,79,86,57,53,34,93,69,44,41,77,44,96,40,37,37,40,38,34,43,77,52,32,28,40,39,40,37,26,34,34,25,67,92,43,48,57,66,64,66,65,58,46,34,56,44,56,89,70,60,16,29,70,51,74,41,79,44,67,25,43,29,41,35,94,85,46,80,40,43,32,37,34,38,35,34,53,87,15,34,30,30,47,73,44,61,74,57,61,48,39,28,42,38,36,38,70,49,75,47,51,27,81